Protein 1KVD (pdb70)

Radius of gyration: 17.82 Å; Cα contacts (8 Å, |Δi|>4): 754; chains: 4; bounding box: 44×47×39 Å

Foldseek 3Di:
DDDDDDDPDDDPDPPADADPCQDPPPVRHGDPVSVVVVFVVVVVVVCVVCVVPNDDDDDGDHD/DLFDDKDKAKDWDDDDPDDDDVVVVVVVVCCCVCVPCVPHFDWDWEFDADVPRTTMIIIIGTDSDPDDPDDHTHYDD/DDDDDDDPDDDPDPPADADPQQDPPPPDDHDPNSVVVVFVVVVVVVCPVCVVPNDDDDDGDHD/DQFDDKDKAKDWDDDDPDDDDPVVVVVVVCCCVCVPCVPHFDWDWAFDDDVPRGTMIIIIGTDRDND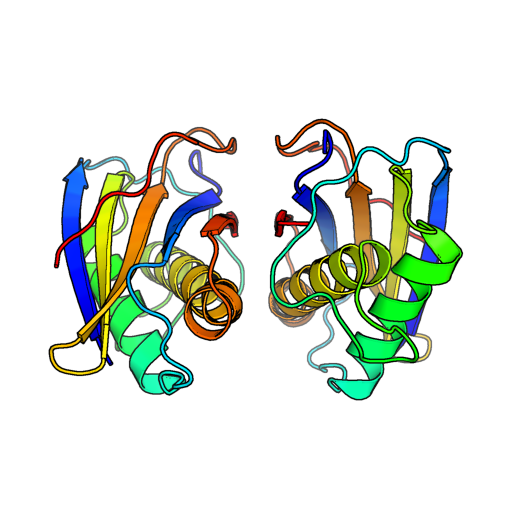DPDDHGHYDD

Sequence (280 aa):
WSLRWRMQKSTTIAAIAGCSGAATFGGLAGGIVGCIAAGILAILQGFEVNWHNGGGGDRSNPVGEATTIWGVGADEAIDKGTPSKNDLQNMSADLAKNGFKGHQGVACSTVKDGNKDVYMIKFSLAGGSNDPGGSPCSDDWSLRWRMQKSTTIAAIAGCSGAATFGGLAGGIVGCIAAGILAILQGFEVNWHNGGGGDRSNPVGEATTIWGVGADEAIDKGTPSKNDLQNMSADLAKNGFKGHQGVACSTVKDGNKDVYMIKFSLAGGSNDPGGSPCSDD

InterPro domains:
  IPR011327 Killer toxin, SMK, beta subunit [PF21414] (131-220)
  IPR011327 Killer toxin, SMK, beta subunit [cd12839] (149-222)
  IPR011328 Salt-mediated killer toxin, alpha subunit [G3DSA:4.10.420.10] (19-81)
  IPR011329 Killer toxin Kp4/SMK [SSF55221] (19-85)
  IPR011329 Killer toxin Kp4/SMK [SSF55221] (142-222)
  IPR038431 Killer toxin SMK, beta subunit superfamily [G3DSA:3.30.44.10] (146-222)
  IPR048754 SMK1 alpha subunit [PF21415] (20-81)
  IPR048754 SMK1 alpha subunit [cd12838] (20-81)

CATH classification: 4.10.420.10

Solvent-accessible surface area: 10917 Å² total; per-residue (Å²): 67,52,15,130,57,108,46,103,77,86,35,126,86,67,42,11,21,53,52,35,37,27,6,100,38,46,80,15,99,16,51,59,41,0,4,0,0,26,0,0,28,40,3,0,83,22,0,31,42,7,0,39,76,12,41,43,25,38,24,13,19,28,3,75,101,0,54,12,0,5,0,4,4,32,40,59,34,90,10,150,30,74,6,64,133,115,50,4,39,102,6,0,3,46,0,0,83,73,5,5,128,11,50,9,0,17,0,0,0,0,0,31,40,53,150,104,44,0,0,50,0,29,0,10,0,34,27,42,46,77,35,60,24,66,80,39,22,32,21,88,69,55,18,123,58,105,49,115,98,80,32,126,87,51,42,11,17,66,52,31,38,28,7,100,39,46,78,16,101,16,52,60,41,0,6,0,0,26,0,0,30,38,2,0,87,25,0,32,43,7,0,37,86,13,41,41,26,36,23,13,17,29,4,76,99,0,54,14,0,7,0,5,6,32,39,61,27,83,12,147,30,71,6,61,124,84,44,5,34,83,11,0,6,56,0,0,122,73,3,4,127,7,44,10,0,25,0,1,0,0,0,32,45,59,147,97,45,0,0,42,0,33,0,9,0,39,24,49,41,67,39,62,19,70,79,35,30,26,22,81

Secondary structure (DSSP, 8-state):
-EEEEEEEEE-----B---SS----TT--SHHHHHHHHHHHHHHHHHHHHHHH---EEEEEE-/--B-EEEEEEEESS-------HHHHHHHHHHIIIIIITTS-EEEEEEEEETTEEEEEEEEEE-S--S---S------/-EEEEEEEEE-----B---SS----TT--SHHHHHHHHHHHHHHHHTHHHHHH---EEEEEE-/--B-EEEEEEEESS-------HHHHHHHHHHIIIIIITTS-EEEEEEEEETTEEEEEEEEEE-S--S---S------

Organism: Millerozyma farinosa (NCBI:txid4920)

B-factor: mean 19.12, std 10.57, range [5.0, 57.51]

Structure (mmCIF, N/CA/C/O backbone):
data_1KVD
#
_entry.id   1KVD
#
_cell.length_a   81.100
_cell.length_b   81.100
_cell.length_c   118.460
_cell.angle_alpha   90.00
_cell.angle_beta   90.00
_cell.angle_gamma   90.00
#
_symmetry.space_group_name_H-M   'P 43 21 2'
#
loop_
_entity.id
_entity.type
_entity.pdbx_description
1 polymer 'SMK TOXIN'
2 polymer 'SMK TOXIN'
3 non-polymer 'SULFATE ION'
4 water water
#
loop_
_atom_site.group_PDB
_atom_site.id
_atom_site.type_symbol
_atom_site.label_atom_id
_atom_site.label_alt_id
_atom_site.label_comp_id
_atom_site.label_asym_id
_atom_site.label_entity_id
_atom_site.label_seq_id
_atom_site.pdbx_PDB_ins_code
_atom_site.Cartn_x
_atom_site.Cartn_y
_atom_site.Cartn_z
_atom_site.occupancy
_atom_site.B_iso_or_equiv
_atom_site.auth_seq_id
_atom_site.auth_comp_id
_atom_site.auth_asym_id
_atom_site.auth_atom_id
_atom_site.pdbx_PDB_model_num
ATOM 1 N N . TRP A 1 1 ? 60.599 69.657 10.353 1.00 9.20 19 TRP A N 1
ATOM 2 C CA . TRP A 1 1 ? 59.237 70.045 9.893 1.00 9.76 19 TRP A CA 1
ATOM 3 C C . TRP A 1 1 ? 58.735 71.209 10.685 1.00 11.28 19 TRP A C 1
ATOM 4 O O . TRP A 1 1 ? 58.930 71.250 11.910 1.00 11.37 19 TRP A O 1
ATOM 15 N N . SER A 1 2 ? 58.084 72.170 10.069 1.00 9.62 20 SER A N 1
ATOM 16 C CA . SER A 1 2 ? 57.550 73.350 10.772 1.00 11.97 20 SER A CA 1
ATOM 17 C C . SER A 1 2 ? 56.288 73.793 10.029 1.00 11.48 20 SER A C 1
ATOM 18 O O . SER A 1 2 ? 55.981 73.303 8.905 1.00 9.84 20 SER A O 1
ATOM 21 N N . LEU A 1 3 ? 55.562 74.683 10.656 1.00 12.53 21 LEU A N 1
ATOM 22 C CA . LEU A 1 3 ? 54.338 75.271 10.138 1.00 11.36 21 LEU A CA 1
ATOM 23 C C . LEU A 1 3 ? 54.563 76.775 10.260 1.00 12.85 21 LEU A C 1
ATOM 24 O O . LEU A 1 3 ? 54.687 77.260 11.390 1.00 13.71 21 LEU A O 1
ATOM 29 N N . ARG A 1 4 ? 54.647 77.401 9.098 1.00 10.35 22 ARG A N 1
ATOM 30 C CA . ARG A 1 4 ? 54.870 78.873 9.094 1.00 12.63 22 ARG A CA 1
ATOM 31 C C . ARG A 1 4 ? 53.469 79.404 8.930 1.00 10.97 22 ARG A C 1
ATOM 32 O O . ARG A 1 4 ? 52.757 78.877 8.016 1.00 10.46 22 ARG A O 1
ATOM 40 N N . TRP A 1 5 ? 53.046 80.341 9.792 1.00 11.77 23 TRP A N 1
ATOM 41 C CA . TRP A 1 5 ? 51.656 80.801 9.668 1.00 11.76 23 TRP A CA 1
ATOM 42 C C . TRP A 1 5 ? 51.552 82.278 9.977 1.00 11.63 23 TRP A C 1
ATOM 43 O O . TRP A 1 5 ? 52.474 82.808 10.613 1.00 14.43 23 TRP A O 1
ATOM 54 N N . ARG A 1 6 ? 50.446 82.846 9.582 1.00 12.60 24 ARG A N 1
ATOM 55 C CA . ARG A 1 6 ? 50.131 84.252 9.862 1.00 14.81 24 ARG A CA 1
ATOM 56 C C . ARG A 1 6 ? 48.607 84.339 9.980 1.00 15.99 24 ARG A C 1
ATOM 57 O O . ARG A 1 6 ? 47.930 83.548 9.321 1.00 15.99 24 ARG A O 1
ATOM 65 N N . MET A 1 7 ? 48.100 85.221 10.834 1.00 15.74 25 MET A N 1
ATOM 66 C CA . MET A 1 7 ? 46.633 85.337 10.968 1.00 18.00 25 MET A CA 1
ATOM 67 C C . MET A 1 7 ? 46.179 86.312 9.861 1.00 18.85 25 MET A C 1
ATOM 68 O O . MET A 1 7 ? 46.718 87.430 9.796 1.00 20.20 25 MET A O 1
ATOM 73 N N . GLN A 1 8 ? 45.223 85.866 9.091 1.00 18.08 26 GLN A N 1
ATOM 74 C CA . GLN A 1 8 ? 44.679 86.662 7.993 1.00 21.01 26 GLN A CA 1
ATOM 75 C C . GLN A 1 8 ? 43.560 87.550 8.561 1.00 20.89 26 GLN A C 1
ATOM 76 O O . GLN A 1 8 ? 43.399 88.691 8.136 1.00 21.03 26 GLN A O 1
ATOM 82 N N . LYS A 1 9 ? 42.864 86.967 9.508 1.00 22.17 27 LYS A N 1
ATOM 83 C CA . LYS A 1 9 ? 41.730 87.566 10.231 1.00 22.69 27 LYS A CA 1
ATOM 84 C C . LYS A 1 9 ? 41.830 87.114 11.700 1.00 23.30 27 LYS A C 1
ATOM 85 O O . LYS A 1 9 ? 41.745 85.926 11.981 1.00 21.88 27 LYS A O 1
ATOM 91 N N . SER A 1 10 ? 42.006 88.069 12.580 1.00 25.17 28 SER A N 1
ATOM 92 C CA . SER A 1 10 ? 42.074 87.860 14.022 1.00 25.92 28 SER A CA 1
ATOM 93 C C . SER A 1 10 ? 40.789 88.492 14.610 1.00 26.77 28 SER A C 1
ATOM 94 O O . SER A 1 10 ? 40.442 89.595 14.154 1.00 27.67 28 SER A O 1
ATOM 97 N N . THR A 1 11 ? 40.205 87.794 15.545 1.00 26.36 29 THR A N 1
ATOM 98 C CA . THR A 1 11 ? 39.002 88.286 16.227 1.00 24.92 29 THR A CA 1
ATOM 99 C C . THR A 1 11 ? 39.151 88.072 17.738 1.00 26.65 29 THR A C 1
ATOM 100 O O . THR A 1 11 ? 40.094 87.456 18.238 1.00 27.42 29 THR A O 1
ATOM 104 N N . THR A 1 12 ? 38.166 88.620 18.426 1.00 28.52 30 THR A N 1
ATOM 105 C CA . THR A 1 12 ? 38.084 88.499 19.885 1.00 29.69 30 THR A CA 1
ATOM 106 C C . THR A 1 12 ? 36.804 87.725 20.208 1.00 29.40 30 THR A C 1
ATOM 107 O O . THR A 1 12 ? 36.343 87.767 21.368 1.00 31.06 30 THR A O 1
ATOM 111 N N . ILE A 1 13 ? 36.281 87.056 19.194 1.00 28.76 31 ILE A N 1
ATOM 112 C CA . ILE A 1 13 ? 35.081 86.223 19.376 1.00 27.55 31 ILE A CA 1
ATOM 113 C C . ILE A 1 13 ? 35.562 84.913 20.024 1.00 27.06 31 ILE A C 1
ATOM 114 O O . ILE A 1 13 ? 36.368 84.177 19.433 1.00 26.54 31 ILE A O 1
ATOM 119 N N . ALA A 1 14 ? 35.070 84.675 21.231 1.00 25.72 32 ALA A N 1
ATOM 120 C CA . ALA A 1 14 ? 35.421 83.493 22.004 1.00 24.13 32 ALA A CA 1
ATOM 121 C C . ALA A 1 14 ? 34.317 82.456 21.994 1.00 23.02 32 ALA A C 1
ATOM 122 O O . ALA A 1 14 ? 34.424 81.432 22.688 1.00 24.17 32 ALA A O 1
ATOM 124 N N . ALA A 1 15 ? 33.263 82.675 21.232 1.00 22.52 33 ALA A N 1
ATOM 125 C CA . ALA A 1 15 ? 32.161 81.695 21.152 1.00 21.40 33 ALA A CA 1
ATOM 126 C C . ALA A 1 15 ? 32.630 80.445 20.407 1.00 21.31 33 ALA A C 1
ATOM 127 O O . ALA A 1 15 ? 32.474 80.359 19.176 1.00 22.40 33 ALA A O 1
ATOM 129 N N . ILE A 1 16 ? 33.188 79.514 21.150 1.00 19.29 34 ILE A N 1
ATOM 130 C CA . ILE A 1 16 ? 33.680 78.241 20.575 1.00 17.09 34 ILE A CA 1
ATOM 131 C C . ILE A 1 16 ? 33.205 77.060 21.404 1.00 16.52 34 ILE A C 1
ATOM 132 O O . ILE A 1 16 ? 33.500 77.092 22.604 1.00 17.72 34 ILE A O 1
ATOM 137 N N . ALA A 1 17 ? 32.528 76.083 20.818 1.00 14.69 35 ALA A N 1
ATOM 138 C CA . ALA A 1 17 ? 32.101 74.913 21.589 1.00 13.07 35 ALA A CA 1
ATOM 139 C C . ALA A 1 17 ? 33.315 74.214 22.200 1.00 11.81 35 ALA A C 1
ATOM 140 O O . ALA A 1 17 ? 34.477 74.320 21.770 1.00 10.31 35 ALA A O 1
ATOM 142 N N . GLY A 1 18 ? 33.005 73.446 23.258 1.00 11.71 36 GLY A N 1
ATOM 143 C CA . GLY A 1 18 ? 33.962 72.595 23.977 1.00 10.85 36 GLY A CA 1
ATOM 144 C C . GLY A 1 18 ? 34.064 71.303 23.149 1.00 10.06 36 GLY A C 1
ATOM 145 O O . GLY A 1 18 ? 33.365 71.133 22.161 1.00 11.52 36 GLY A O 1
ATOM 146 N N . CYS A 1 19 ? 34.908 70.397 23.587 1.00 10.89 37 CYS A N 1
ATOM 147 C CA . CYS A 1 19 ? 35.139 69.133 22.872 1.00 11.89 37 CYS A CA 1
ATOM 148 C C . CYS A 1 19 ? 35.624 68.090 23.870 1.00 13.07 37 CYS A C 1
ATOM 149 O O . CYS A 1 19 ? 35.931 68.418 25.028 1.00 13.71 37 CYS A O 1
ATOM 152 N N . SER A 1 20 ? 35.758 66.892 23.346 1.00 14.27 38 SER A N 1
ATOM 153 C CA . SER A 1 20 ? 36.292 65.717 24.013 1.00 14.13 38 SER A CA 1
ATOM 154 C C . SER A 1 20 ? 37.774 65.591 23.563 1.00 13.39 38 SER A C 1
ATOM 155 O O . SER A 1 20 ? 38.026 65.795 22.364 1.00 14.80 38 SER A O 1
ATOM 158 N N . GLY A 1 21 ? 38.610 65.286 24.492 1.00 11.44 39 GLY A N 1
ATOM 159 C CA . GLY A 1 21 ? 40.037 65.067 24.253 1.00 12.25 39 GLY A CA 1
ATOM 160 C C . GLY A 1 21 ? 40.783 66.340 23.907 1.00 14.06 39 GLY A C 1
ATOM 161 O O . GLY A 1 21 ? 41.663 66.282 23.025 1.00 15.07 39 GLY A O 1
ATOM 162 N N . ALA A 1 22 ? 40.475 67.425 24.577 1.00 10.71 40 ALA A N 1
ATOM 163 C CA . ALA A 1 22 ? 41.231 68.697 24.364 1.00 11.81 40 ALA A CA 1
ATOM 164 C C . ALA A 1 22 ? 42.694 68.359 24.577 1.00 11.72 40 ALA A C 1
ATOM 165 O O . ALA A 1 22 ? 43.086 67.599 25.491 1.00 12.68 40 ALA A O 1
ATOM 167 N N . ALA A 1 23 ? 43.578 68.867 23.705 1.00 12.35 41 ALA A N 1
ATOM 168 C CA . ALA A 1 23 ? 45.001 68.543 23.775 1.00 12.26 41 ALA A CA 1
ATOM 169 C C . ALA A 1 23 ? 45.695 69.057 25.035 1.00 13.95 41 ALA A C 1
ATOM 170 O O . ALA A 1 23 ? 45.492 70.210 25.485 1.00 11.99 41 ALA A O 1
ATOM 172 N N . THR A 1 24 ? 46.601 68.229 25.510 1.00 14.50 42 THR A N 1
ATOM 173 C CA . THR A 1 24 ? 47.427 68.562 26.673 1.00 18.30 42 THR A CA 1
ATOM 174 C C . THR A 1 24 ? 48.905 68.427 26.302 1.00 20.70 42 THR A C 1
ATOM 175 O O . THR A 1 24 ? 49.771 68.460 27.208 1.00 24.60 42 THR A O 1
ATOM 179 N N . PHE A 1 25 ? 49.172 68.271 25.038 1.00 19.09 43 PHE A N 1
ATOM 180 C CA . PHE A 1 25 ? 50.569 68.186 24.546 1.00 20.77 43 PHE A CA 1
ATOM 181 C C . PHE A 1 25 ? 51.056 69.634 24.397 1.00 22.88 43 PHE A C 1
ATOM 182 O O . PHE A 1 25 ? 50.301 70.608 24.500 1.00 23.12 43 PHE A O 1
ATOM 190 N N . GLY A 1 26 ? 52.348 69.738 24.115 1.00 26.26 44 GLY A N 1
ATOM 191 C CA . GLY A 1 26 ? 53.009 71.005 23.876 1.00 28.63 44 GLY A CA 1
ATOM 192 C C . GLY A 1 26 ? 52.755 72.113 24.865 1.00 30.27 44 GLY A C 1
ATOM 193 O O . GLY A 1 26 ? 52.656 73.296 24.464 1.00 32.22 44 GLY A O 1
ATOM 194 N N . GLY A 1 27 ? 52.671 71.806 26.148 1.00 31.02 45 GLY A N 1
ATOM 195 C CA . GLY A 1 27 ? 52.468 72.823 27.171 1.00 30.60 45 GLY A CA 1
ATOM 196 C C . GLY A 1 27 ? 51.026 73.207 27.352 1.00 30.83 45 GLY A C 1
ATOM 197 O O . GLY A 1 27 ? 50.688 73.959 28.286 1.00 32.26 45 GLY A O 1
ATOM 198 N N . LEU A 1 28 ? 50.158 72.690 26.493 1.00 30.19 46 LEU A N 1
ATOM 199 C CA . LEU A 1 28 ? 48.721 72.990 26.607 1.00 28.95 46 LEU A CA 1
ATOM 200 C C . LEU A 1 28 ? 48.200 72.114 27.765 1.00 28.96 46 LEU A C 1
ATOM 201 O O . LEU A 1 28 ? 48.774 71.025 27.983 1.00 30.06 46 LEU A O 1
ATOM 206 N N . ALA A 1 29 ? 47.179 72.596 28.414 1.00 27.67 47 ALA A N 1
ATOM 207 C CA . ALA A 1 29 ? 46.551 71.888 29.523 1.00 27.17 47 ALA A CA 1
ATOM 208 C C . ALA A 1 29 ? 45.065 71.613 29.284 1.00 26.49 47 ALA A C 1
ATOM 209 O O . ALA A 1 29 ? 44.332 71.466 30.290 1.00 28.11 47 ALA A O 1
ATOM 211 N N . GLY A 1 30 ? 44.651 71.497 28.043 1.00 23.04 48 GLY A N 1
ATOM 212 C CA . GLY A 1 30 ? 43.263 71.189 27.673 1.00 18.07 48 GLY A CA 1
ATOM 213 C C . GLY A 1 30 ? 42.573 72.512 27.358 1.00 14.83 48 GLY A C 1
ATOM 214 O O . GLY A 1 30 ? 43.191 73.428 26.797 1.00 16.61 48 GLY A O 1
ATOM 215 N N . GLY A 1 31 ? 41.301 72.564 27.651 1.00 13.19 49 GLY A N 1
ATOM 216 C CA . GLY A 1 31 ? 40.549 73.806 27.446 1.00 12.42 49 GLY A CA 1
ATOM 217 C C . GLY A 1 31 ? 40.270 73.990 25.958 1.00 12.42 49 GLY A C 1
ATOM 218 O O . GLY A 1 31 ? 40.493 73.127 25.146 1.00 11.23 49 GLY A O 1
ATOM 219 N N . ILE A 1 32 ? 39.668 75.153 25.703 1.00 13.75 50 ILE A N 1
ATOM 220 C CA . ILE A 1 32 ? 39.301 75.501 24.316 1.00 14.37 50 ILE A CA 1
ATOM 221 C C . ILE A 1 32 ? 40.597 75.546 23.491 1.00 14.59 50 ILE A C 1
ATOM 222 O O . ILE A 1 32 ? 40.530 75.090 22.353 1.00 14.29 50 ILE A O 1
ATOM 227 N N . VAL A 1 33 ? 41.677 76.096 24.044 1.00 14.75 51 VAL A N 1
ATOM 228 C CA . VAL A 1 33 ? 42.891 76.169 23.185 1.00 14.20 51 VAL A CA 1
ATOM 229 C C . VAL A 1 33 ? 43.250 74.733 22.786 1.00 13.37 51 VAL A C 1
ATOM 230 O O . VAL A 1 33 ? 43.715 74.462 21.670 1.00 14.76 51 VAL A O 1
ATOM 234 N N . GLY A 1 34 ? 43.162 73.877 23.772 1.00 11.97 52 GLY A N 1
ATOM 235 C CA . GLY A 1 34 ? 43.486 72.436 23.510 1.00 9.94 52 GLY A CA 1
ATOM 236 C C . GLY A 1 34 ? 42.516 71.877 22.479 1.00 8.70 52 GLY A C 1
ATOM 237 O O . GLY A 1 34 ? 42.902 71.004 21.677 1.00 8.51 52 GLY A O 1
ATOM 238 N N . CYS A 1 35 ? 41.254 72.288 22.492 1.00 10.36 53 CYS A N 1
ATOM 239 C CA . CYS A 1 35 ? 40.278 71.798 21.488 1.00 9.22 53 CYS A CA 1
ATOM 240 C C . CYS A 1 35 ? 40.767 72.238 20.090 1.00 9.04 53 CYS A C 1
ATOM 241 O O . CYS A 1 35 ? 40.644 71.461 19.118 1.00 8.69 53 CYS A O 1
ATOM 244 N N . ILE A 1 36 ? 41.179 73.494 19.995 1.00 10.64 54 ILE A N 1
ATOM 245 C CA . ILE A 1 36 ? 41.700 73.999 18.696 1.00 9.81 54 ILE A CA 1
ATOM 246 C C . ILE A 1 36 ? 42.951 73.252 18.253 1.00 10.54 54 ILE A C 1
ATOM 247 O O . ILE A 1 36 ? 42.978 72.763 17.078 1.00 8.48 54 ILE A O 1
ATOM 252 N N . ALA A 1 37 ? 43.947 73.054 19.137 1.00 8.92 55 ALA A N 1
ATOM 253 C CA . ALA A 1 37 ? 45.166 72.338 18.784 1.00 8.68 55 ALA A CA 1
ATOM 254 C C . ALA A 1 37 ? 44.884 70.915 18.341 1.00 7.41 55 ALA A C 1
ATOM 255 O O . ALA A 1 37 ? 45.522 70.352 17.443 1.00 8.21 55 ALA A O 1
ATOM 257 N N . ALA A 1 38 ? 43.957 70.246 19.023 1.00 8.35 56 ALA A N 1
ATOM 258 C CA . ALA A 1 38 ? 43.643 68.847 18.651 1.00 6.85 56 ALA A CA 1
ATOM 259 C C . ALA A 1 38 ? 42.984 68.891 17.247 1.00 6.76 56 ALA A C 1
ATOM 260 O O . ALA A 1 38 ? 43.087 67.913 16.512 1.00 6.85 56 ALA A O 1
ATOM 262 N N . GLY A 1 39 ? 42.268 69.963 16.936 1.00 5.03 57 GLY A N 1
ATOM 263 C CA . GLY A 1 39 ? 41.591 70.117 15.650 1.00 7.54 57 GLY A CA 1
ATOM 264 C C . GLY A 1 39 ? 42.597 70.290 14.506 1.00 5.41 57 GLY A C 1
ATOM 265 O O . GLY A 1 39 ? 42.469 69.731 13.423 1.00 7.52 57 GLY A O 1
ATOM 266 N N . ILE A 1 40 ? 43.578 71.130 14.754 1.00 9.06 58 ILE A N 1
ATOM 267 C CA . ILE A 1 40 ? 44.632 71.412 13.797 1.00 8.10 58 ILE A CA 1
ATOM 268 C C . ILE A 1 40 ? 45.458 70.162 13.565 1.00 9.61 58 ILE A C 1
ATOM 269 O O . ILE A 1 40 ? 45.811 69.818 12.420 1.00 10.29 58 ILE A O 1
ATOM 274 N N . LEU A 1 41 ? 45.784 69.447 14.642 1.00 9.48 59 LEU A N 1
ATOM 275 C CA . LEU A 1 41 ? 46.555 68.236 14.531 1.00 7.01 59 LEU A CA 1
ATOM 276 C C . LEU A 1 41 ? 45.892 67.224 13.609 1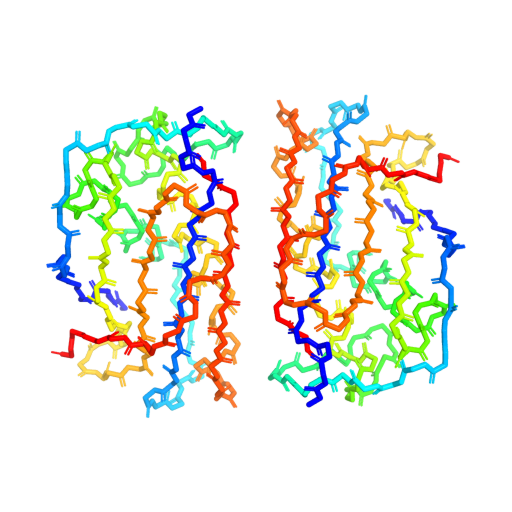.00 7.96 59 LEU A C 1
ATOM 277 O O . LEU A 1 41 ? 46.585 66.577 12.792 1.00 8.63 59 LEU A O 1
ATOM 282 N N . ALA A 1 42 ? 44.593 67.048 13.783 1.00 6.34 60 ALA A N 1
ATOM 283 C CA . ALA A 1 42 ? 43.873 66.061 12.969 1.00 8.49 60 ALA A CA 1
ATOM 284 C C . ALA A 1 42 ? 43.919 66.475 11.494 1.00 6.77 60 ALA A C 1
ATOM 285 O O . ALA A 1 42 ? 44.046 65.584 10.643 1.00 6.47 60 ALA A O 1
ATOM 287 N N . ILE A 1 43 ? 43.758 67.732 11.246 1.00 6.35 61 ILE A N 1
ATOM 288 C CA . ILE A 1 43 ? 43.740 68.283 9.865 1.00 6.06 61 ILE A CA 1
ATOM 289 C C . ILE A 1 43 ? 45.123 68.106 9.225 1.00 7.95 61 ILE A C 1
ATOM 290 O O . ILE A 1 43 ? 45.234 67.632 8.063 1.00 9.07 61 ILE A O 1
ATOM 295 N N . LEU A 1 44 ? 46.177 68.412 9.954 1.00 6.31 62 LEU A N 1
ATOM 296 C CA . LEU A 1 44 ? 47.539 68.238 9.415 1.00 7.17 62 LEU A CA 1
ATOM 297 C C . LEU A 1 44 ? 47.797 66.768 9.108 1.00 7.42 62 LEU A C 1
ATOM 298 O O . LEU A 1 44 ? 48.445 66.444 8.077 1.00 5.98 62 LEU A O 1
ATOM 303 N N . GLN A 1 45 ? 47.412 65.844 10.005 1.00 8.37 63 GLN A N 1
ATOM 304 C CA . GLN A 1 45 ? 47.602 64.426 9.759 1.00 11.79 63 GLN A CA 1
ATOM 305 C C . GLN A 1 45 ? 46.825 63.957 8.517 1.00 11.95 63 GLN A C 1
ATOM 306 O O . GLN A 1 45 ? 47.328 63.094 7.782 1.00 13.56 63 GLN A O 1
ATOM 312 N N . GLY A 1 46 ? 45.641 64.457 8.360 1.00 11.65 64 GLY A N 1
ATOM 313 C CA . GLY A 1 46 ? 44.756 64.133 7.224 1.00 11.25 64 GLY A CA 1
ATOM 314 C C . GLY A 1 46 ? 45.474 64.524 5.904 1.00 12.36 64 GLY A C 1
ATOM 315 O O . GLY A 1 46 ? 45.442 63.726 4.946 1.00 12.69 64 GLY A O 1
ATOM 316 N N . PHE A 1 47 ? 46.049 65.688 5.856 1.00 9.21 65 PHE A N 1
ATOM 317 C CA . PHE A 1 47 ? 46.776 66.263 4.727 1.00 9.04 65 PHE A CA 1
ATOM 318 C C . PHE A 1 47 ? 48.050 65.565 4.378 1.00 9.68 65 PHE A C 1
ATOM 319 O O . PHE A 1 47 ? 48.540 65.788 3.218 1.00 10.33 65 PHE A O 1
ATOM 327 N N . GLU A 1 48 ? 48.641 64.727 5.202 1.00 8.35 66 GLU A N 1
ATOM 328 C CA . GLU A 1 48 ? 49.871 63.988 4.837 1.00 9.04 66 GLU A CA 1
ATOM 329 C C . GLU A 1 48 ? 49.674 63.227 3.544 1.00 10.84 66 GLU A C 1
ATOM 330 O O . GLU A 1 48 ? 50.562 63.242 2.707 1.00 11.68 66 GLU A O 1
ATOM 336 N N . VAL A 1 49 ? 48.517 62.624 3.310 1.00 10.41 67 VAL A N 1
ATOM 337 C CA . VAL A 1 49 ? 48.237 61.899 2.062 1.00 10.80 67 VAL A CA 1
ATOM 338 C C . VAL A 1 49 ? 48.362 62.846 0.857 1.00 10.35 67 VAL A C 1
ATOM 339 O O . VAL A 1 49 ? 48.770 62.410 -0.230 1.00 10.85 67 VAL A O 1
ATOM 343 N N . ASN A 1 50 ? 47.995 64.092 1.039 1.00 10.10 68 ASN A N 1
ATOM 344 C CA . ASN A 1 50 ? 47.999 65.077 -0.061 1.00 10.45 68 ASN A CA 1
ATOM 345 C C . ASN A 1 50 ? 49.398 65.589 -0.364 1.00 11.51 68 ASN A C 1
ATOM 346 O O . ASN A 1 50 ? 49.620 65.970 -1.533 1.00 12.01 68 ASN A O 1
ATOM 351 N N . TRP A 1 51 ? 50.306 65.645 0.624 1.00 11.88 69 TRP A N 1
ATOM 352 C CA . TRP A 1 51 ? 51.670 66.087 0.249 1.00 10.63 69 TRP A CA 1
ATOM 353 C C . TRP A 1 51 ? 52.428 64.837 -0.250 1.00 11.30 69 TRP A C 1
ATOM 354 O O . TRP A 1 51 ? 53.391 64.947 -1.044 1.00 11.59 69 TRP A O 1
ATOM 365 N N . HIS A 1 52 ? 52.028 63.658 0.176 1.00 11.37 70 HIS A N 1
ATOM 366 C CA . HIS A 1 52 ? 52.639 62.426 -0.282 1.00 12.77 70 HIS A CA 1
ATOM 367 C C . HIS A 1 52 ? 52.274 62.099 -1.739 1.00 13.12 70 HIS A C 1
ATOM 368 O O . HIS A 1 52 ? 53.142 61.574 -2.469 1.00 14.32 70 HIS A O 1
ATOM 375 N N . ASN A 1 53 ? 51.045 62.309 -2.106 1.00 11.42 71 ASN A N 1
ATOM 376 C CA . ASN A 1 53 ? 50.484 61.952 -3.398 1.00 13.00 71 ASN A CA 1
ATOM 377 C C . ASN A 1 53 ? 49.938 63.106 -4.214 1.00 12.64 71 ASN A C 1
ATOM 378 O O . ASN A 1 53 ? 49.525 62.824 -5.370 1.00 15.09 71 ASN A O 1
ATOM 383 N N . GLY A 1 54 ? 49.934 64.317 -3.714 1.00 13.24 72 GLY A N 1
ATOM 384 C CA . GLY A 1 54 ? 49.373 65.461 -4.450 1.00 12.32 72 GLY A CA 1
ATOM 385 C C . GLY A 1 54 ? 47.899 65.636 -4.107 1.00 12.64 72 GLY A C 1
ATOM 386 O O . GLY A 1 54 ? 47.233 64.754 -3.478 1.00 13.75 72 GLY A O 1
ATOM 387 N N . GLY A 1 55 ? 47.338 66.735 -4.565 1.00 11.10 73 GLY A N 1
ATOM 388 C CA . GLY A 1 55 ? 45.893 67.010 -4.387 1.00 10.90 73 GLY A CA 1
ATOM 389 C C . GLY A 1 55 ? 45.654 67.979 -3.222 1.00 10.24 73 GLY A C 1
ATOM 390 O O . GLY A 1 55 ? 46.490 68.297 -2.394 1.00 10.13 73 GLY A O 1
ATOM 391 N N . GLY A 1 56 ? 44.428 68.462 -3.263 1.00 12.96 74 GLY A N 1
ATOM 392 C CA . GLY A 1 56 ? 43.987 69.433 -2.217 1.00 14.41 74 GLY A CA 1
ATOM 393 C C . GLY A 1 56 ? 42.614 68.955 -1.742 1.00 14.19 74 GLY A C 1
ATOM 394 O O . GLY A 1 56 ? 42.132 67.877 -2.121 1.00 15.84 74 GLY A O 1
ATOM 395 N N . GLY A 1 57 ? 42.003 69.830 -0.974 1.00 12.94 75 GLY A N 1
ATOM 396 C CA . GLY A 1 57 ? 40.648 69.448 -0.441 1.00 14.50 75 GLY A CA 1
ATOM 397 C C . GLY A 1 57 ? 40.430 70.263 0.845 1.00 13.82 75 GLY A C 1
ATOM 398 O O . GLY A 1 57 ? 41.309 70.956 1.272 1.00 13.33 75 GLY A O 1
ATOM 399 N N . ASP A 1 58 ? 39.224 70.083 1.364 1.00 12.67 76 ASP A N 1
ATOM 400 C CA . ASP A 1 58 ? 38.774 70.750 2.591 1.00 13.39 76 ASP A CA 1
ATOM 401 C C . ASP A 1 58 ? 38.621 69.652 3.645 1.00 11.44 76 ASP A C 1
ATOM 402 O O . ASP A 1 58 ? 37.935 68.650 3.347 1.00 10.48 76 ASP A O 1
ATOM 407 N N . ARG A 1 59 ? 39.309 69.839 4.738 1.00 10.24 77 ARG A N 1
ATOM 408 C CA . ARG A 1 59 ? 39.236 68.855 5.855 1.00 9.22 77 ARG A CA 1
ATOM 409 C C . ARG A 1 59 ? 38.644 69.611 7.054 1.00 8.49 77 ARG A C 1
ATOM 410 O O . ARG A 1 59 ? 38.872 70.834 7.162 1.00 7.87 77 ARG A O 1
ATOM 418 N N . SER A 1 60 ? 37.906 68.905 7.886 1.00 8.70 78 SER A N 1
ATOM 419 C CA . SER A 1 60 ? 37.300 69.523 9.073 1.00 7.91 78 SER A CA 1
ATOM 420 C C . SER A 1 60 ? 37.534 68.682 10.312 1.00 9.29 78 SER A C 1
ATOM 421 O O . SER A 1 60 ? 37.890 67.505 10.191 1.00 11.98 78 SER A O 1
ATOM 424 N N . ASN A 1 61 ? 37.363 69.299 11.476 1.00 10.25 79 ASN A N 1
ATOM 425 C CA . ASN A 1 61 ? 37.431 68.542 12.743 1.00 9.78 79 ASN A CA 1
ATOM 426 C C . ASN A 1 61 ? 36.548 69.250 13.761 1.00 10.33 79 ASN A C 1
ATOM 427 O O . ASN A 1 61 ? 36.553 70.508 13.759 1.00 7.88 79 ASN A O 1
ATOM 432 N N . PRO A 1 62 ? 35.776 68.519 14.538 1.00 9.57 80 PRO A N 1
ATOM 433 C CA . PRO A 1 62 ? 35.008 69.204 15.602 1.00 10.52 80 PRO A CA 1
ATOM 434 C C . PRO A 1 62 ? 35.950 69.979 16.513 1.00 10.30 80 PRO A C 1
ATOM 435 O O . PRO A 1 62 ? 37.090 69.552 16.841 1.00 8.32 80 PRO A O 1
ATOM 439 N N . VAL A 1 63 ? 35.508 71.124 17.018 1.00 10.95 81 VAL A N 1
ATOM 440 C CA . VAL A 1 63 ? 36.345 71.924 17.967 1.00 13.41 81 VAL A CA 1
ATOM 441 C C . VAL A 1 63 ? 35.436 72.440 19.101 1.00 14.33 81 VAL A C 1
ATOM 442 O O . VAL A 1 63 ? 35.934 72.757 20.205 1.00 11.98 81 VAL A O 1
ATOM 447 N N . GLY B 2 1 ? 28.881 76.620 22.182 1.00 37.02 146 GLY B N 1
ATOM 448 C CA . GLY B 2 1 ? 29.513 77.809 21.570 1.00 37.50 146 GLY B CA 1
ATOM 449 C C . GLY B 2 1 ? 28.974 77.897 20.141 1.00 37.45 146 GLY B C 1
ATOM 450 O O . GLY B 2 1 ? 28.244 76.988 19.714 1.00 38.29 146 GLY B O 1
ATOM 451 N N . GLU B 2 2 ? 29.336 78.981 19.477 1.00 37.15 147 GLU B N 1
ATOM 452 C CA . GLU B 2 2 ? 28.871 79.192 18.097 1.00 36.18 147 GLU B CA 1
ATOM 453 C C . GLU B 2 2 ? 29.729 78.377 17.136 1.00 33.26 147 GLU B C 1
ATOM 454 O O . GLU B 2 2 ? 29.160 77.532 16.412 1.00 33.82 147 GLU B O 1
ATOM 460 N N . ALA B 2 3 ? 31.027 78.611 17.157 1.00 29.42 148 ALA B N 1
ATOM 461 C CA . ALA B 2 3 ? 31.949 77.851 16.290 1.00 25.52 148 ALA B CA 1
ATOM 462 C C . ALA B 2 3 ? 32.021 76.419 16.822 1.00 23.99 148 ALA B C 1
ATOM 463 O O . ALA B 2 3 ? 32.262 76.226 18.034 1.00 23.63 148 ALA B O 1
ATOM 465 N N . THR B 2 4 ? 31.814 75.459 15.955 1.00 20.26 149 THR B N 1
ATOM 466 C CA . THR B 2 4 ? 31.860 74.057 16.365 1.00 17.52 149 THR B CA 1
ATOM 467 C C . THR B 2 4 ? 32.835 73.233 15.549 1.00 16.37 149 THR B C 1
ATOM 468 O O . THR B 2 4 ? 33.018 72.053 15.882 1.00 14.15 149 THR B O 1
ATOM 472 N N . THR B 2 5 ? 33.354 73.849 14.493 1.00 13.98 150 THR B N 1
ATOM 473 C CA . THR B 2 5 ? 34.252 73.052 13.593 1.00 13.70 150 THR B CA 1
ATOM 474 C C . THR B 2 5 ? 35.370 73.931 13.113 1.00 11.53 150 THR B C 1
ATOM 475 O O . THR B 2 5 ? 35.177 75.170 12.946 1.00 13.62 150 THR B O 1
ATOM 479 N N . ILE B 2 6 ? 36.504 73.352 12.841 1.00 10.07 151 ILE B N 1
ATOM 480 C CA . ILE B 2 6 ? 37.666 74.063 12.276 1.00 9.24 151 ILE B CA 1
ATOM 481 C C . ILE B 2 6 ? 37.833 73.359 10.899 1.00 9.33 151 ILE B C 1
ATOM 482 O O . ILE B 2 6 ? 37.604 72.138 10.780 1.00 8.11 151 ILE B O 1
ATOM 487 N N . TRP B 2 7 ? 38.130 74.160 9.913 1.00 11.04 152 TRP B N 1
ATOM 488 C CA . TRP B 2 7 ? 38.311 73.726 8.527 1.00 8.03 152 TRP B CA 1
ATOM 489 C C . TRP B 2 7 ? 39.712 74.110 8.066 1.00 9.69 152 TRP B C 1
ATOM 490 O O . TRP B 2 7 ? 40.277 75.136 8.456 1.00 7.79 152 TRP B O 1
ATOM 501 N N . GLY B 2 8 ? 40.186 73.247 7.219 1.00 10.00 153 GLY B N 1
ATOM 502 C CA . GLY B 2 8 ? 41.513 73.381 6.597 1.00 8.29 153 GLY B CA 1
ATOM 503 C C . GLY B 2 8 ? 41.243 73.196 5.079 1.00 7.71 153 GLY B C 1
ATOM 504 O O . GLY B 2 8 ? 40.878 72.050 4.743 1.00 10.42 153 GLY B O 1
ATOM 505 N N . VAL B 2 9 ? 41.509 74.204 4.332 1.00 7.73 154 VAL B N 1
ATOM 506 C CA . VAL B 2 9 ? 41.402 74.247 2.840 1.00 8.43 154 VAL B CA 1
ATOM 507 C C . VAL B 2 9 ? 42.854 74.276 2.338 1.00 6.75 154 VAL B C 1
ATOM 508 O O . VAL B 2 9 ? 43.579 75.284 2.505 1.00 6.53 154 VAL B O 1
ATOM 512 N N . GLY B 2 10 ? 43.251 73.207 1.723 1.00 6.69 155 GLY B N 1
ATOM 513 C CA . GLY B 2 10 ? 44.608 73.004 1.298 1.00 7.00 155 GLY B CA 1
ATOM 514 C C . GLY B 2 10 ? 44.864 72.636 -0.141 1.00 7.16 155 GLY B C 1
ATOM 515 O O . GLY B 2 10 ? 44.049 72.096 -0.841 1.00 10.66 155 GLY B O 1
ATOM 516 N N . ALA B 2 11 ? 46.186 72.821 -0.461 1.00 7.31 156 ALA B N 1
ATOM 517 C CA . ALA B 2 11 ? 46.621 72.424 -1.852 1.00 6.34 156 ALA B CA 1
ATOM 518 C C . ALA B 2 11 ? 48.109 72.114 -1.706 1.00 6.69 156 ALA B C 1
ATOM 519 O O . ALA B 2 11 ? 48.742 72.671 -0.832 1.00 8.29 156 ALA B O 1
ATOM 521 N N . ASP B 2 12 ? 48.611 71.226 -2.563 1.00 6.98 157 ASP B N 1
ATOM 522 C CA . ASP B 2 12 ? 50.007 70.819 -2.513 1.00 9.48 157 ASP B CA 1
ATOM 523 C C . ASP B 2 12 ? 50.954 71.743 -3.257 1.00 9.90 157 ASP B C 1
ATOM 524 O O . ASP B 2 12 ? 50.616 72.111 -4.407 1.00 11.94 157 ASP B O 1
ATOM 529 N N . GLU B 2 13 ? 52.090 72.069 -2.687 1.00 9.37 158 GLU B N 1
ATOM 530 C CA . GLU B 2 13 ? 53.080 72.902 -3.365 1.00 10.17 158 GLU B CA 1
ATOM 531 C C . GLU B 2 13 ? 54.073 71.969 -4.063 1.00 11.97 158 GLU B C 1
ATOM 532 O O . GLU B 2 13 ? 54.344 72.089 -5.280 1.00 12.18 158 GLU B O 1
ATOM 538 N N . ALA B 2 14 ? 54.569 71.017 -3.306 1.00 9.57 159 ALA B N 1
ATOM 539 C CA . ALA B 2 14 ? 55.535 70.034 -3.760 1.00 10.05 159 ALA B CA 1
ATOM 540 C C . ALA B 2 14 ? 55.220 68.681 -3.162 1.00 10.35 159 ALA B C 1
ATOM 541 O O . ALA B 2 14 ? 54.591 68.591 -2.067 1.00 11.07 159 ALA B O 1
ATOM 543 N N . ILE B 2 15 ? 55.609 67.643 -3.864 1.00 8.87 160 ILE B N 1
ATOM 544 C CA . ILE B 2 15 ? 55.409 66.279 -3.395 1.00 11.70 160 ILE B CA 1
ATOM 545 C C . ILE B 2 15 ? 56.511 66.053 -2.363 1.00 9.77 160 ILE B C 1
ATOM 546 O O . ILE B 2 15 ? 57.650 66.461 -2.626 1.00 10.54 160 ILE B O 1
ATOM 551 N N . ASP B 2 16 ? 56.195 65.471 -1.260 1.00 10.87 161 ASP B N 1
ATOM 552 C CA . ASP B 2 16 ? 57.227 65.173 -0.229 1.00 9.04 161 ASP B CA 1
ATOM 553 C C . ASP B 2 16 ? 56.755 63.852 0.361 1.00 9.94 161 ASP B C 1
ATOM 554 O O . ASP B 2 16 ? 55.628 63.762 0.879 1.00 11.52 161 ASP B O 1
ATOM 559 N N . LYS B 2 17 ? 57.558 62.814 0.155 1.00 11.50 162 LYS B N 1
ATOM 560 C CA . LYS B 2 17 ? 57.172 61.492 0.663 1.00 12.31 162 LYS B CA 1
ATOM 561 C C . LYS B 2 17 ? 57.469 61.329 2.156 1.00 13.59 162 LYS B C 1
ATOM 562 O O . LYS B 2 17 ? 57.170 60.230 2.694 1.00 14.87 162 LYS B O 1
ATOM 568 N N . GLY B 2 18 ? 58.046 62.316 2.790 1.00 13.75 163 GLY B N 1
ATOM 569 C CA . GLY B 2 18 ? 58.399 62.298 4.222 1.00 13.31 163 GLY B CA 1
ATOM 570 C C . GLY B 2 18 ? 57.140 62.524 5.062 1.00 12.41 163 GLY B C 1
ATOM 571 O O . GLY B 2 18 ? 56.037 62.791 4.550 1.00 11.21 163 GLY B O 1
ATOM 572 N N . THR B 2 19 ? 57.264 62.296 6.357 1.00 13.17 164 THR B N 1
ATOM 573 C CA . THR B 2 19 ? 56.149 62.477 7.310 1.00 12.06 164 THR B CA 1
ATOM 574 C C . THR B 2 19 ? 56.742 63.028 8.609 1.00 11.52 164 THR B C 1
ATOM 575 O O . THR B 2 19 ? 57.718 62.437 9.126 1.00 10.06 164 THR B O 1
ATOM 579 N N . PRO B 2 20 ? 56.182 64.093 9.121 1.00 11.89 165 PRO B N 1
ATOM 580 C CA . PRO B 2 20 ? 56.649 64.658 10.402 1.00 11.67 165 PRO B CA 1
ATOM 581 C C . PRO B 2 20 ? 56.319 63.733 11.561 1.00 12.51 165 PRO B C 1
ATOM 582 O O . PRO B 2 20 ? 55.334 62.940 11.533 1.00 12.57 165 PRO B O 1
ATOM 586 N N . SER B 2 21 ? 57.199 63.690 12.556 1.00 11.97 166 SER B N 1
ATOM 587 C CA . SER B 2 21 ? 56.930 62.819 13.749 1.00 12.41 166 SER B CA 1
ATOM 588 C C . SER B 2 21 ? 55.758 63.443 14.526 1.00 12.44 166 SER B C 1
ATOM 589 O O . SER B 2 21 ? 55.439 64.617 14.298 1.00 10.39 166 SER B O 1
ATOM 592 N N . LYS B 2 22 ? 55.164 62.724 15.450 1.00 12.93 167 LYS B N 1
ATOM 593 C CA . LYS B 2 22 ? 54.050 63.286 16.277 1.00 14.86 167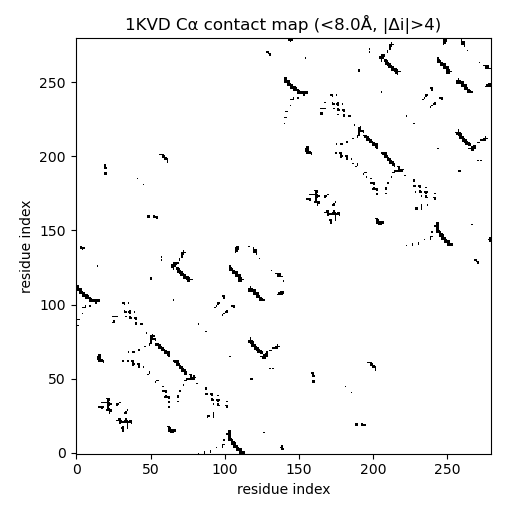 LYS B CA 1
ATOM 594 C C . LYS B 2 22 ? 54.542 64.451 17.073 1.00 13.51 167 LYS B C 1
ATOM 595 O O . LYS B 2 22 ? 53.870 65.477 17.265 1.00 13.94 167 LYS B O 1
ATOM 601 N N . ASN B 2 23 ? 55.783 64.398 17.543 1.00 12.70 168 ASN B N 1
ATOM 602 C CA . ASN B 2 23 ? 56.408 65.484 18.296 1.00 11.10 168 ASN B CA 1
ATOM 603 C C . ASN B 2 23 ? 56.364 66.755 17.444 1.00 11.47 168 ASN B C 1
ATOM 604 O O . ASN B 2 23 ? 55.917 67.797 17.938 1.00 12.06 168 ASN B O 1
ATOM 609 N N . ASP B 2 24 ? 56.754 66.640 16.165 1.00 10.39 169 ASP B N 1
ATOM 610 C CA . ASP B 2 24 ? 56.714 67.871 15.303 1.00 11.10 169 ASP B CA 1
ATOM 611 C C . ASP B 2 24 ? 55.299 68.354 15.071 1.00 10.92 169 ASP B C 1
ATOM 612 O O . ASP B 2 24 ? 54.985 69.561 15.111 1.00 9.06 169 ASP B O 1
ATOM 617 N N . LEU B 2 25 ? 54.398 67.463 14.775 1.00 11.17 170 LEU B N 1
ATOM 618 C CA . LEU B 2 25 ? 52.992 67.833 14.515 1.00 12.54 170 LEU B CA 1
ATOM 619 C C . LEU B 2 25 ? 52.369 68.472 15.746 1.00 12.53 170 LEU B C 1
ATOM 620 O O . LEU B 2 25 ? 51.609 69.405 15.610 1.00 11.89 170 LEU B O 1
ATOM 625 N N . GLN B 2 26 ? 52.749 67.922 16.908 1.00 13.50 171 GLN B N 1
ATOM 626 C CA . GLN B 2 26 ? 52.173 68.485 18.149 1.00 14.40 171 GLN B CA 1
ATOM 627 C C . GLN B 2 26 ? 52.621 69.919 18.340 1.00 14.38 171 GLN B C 1
ATOM 628 O O . GLN B 2 26 ? 51.826 70.794 18.762 1.00 14.46 171 GLN B O 1
ATOM 634 N N . ASN B 2 27 ? 53.883 70.204 18.065 1.00 13.67 172 ASN B N 1
ATOM 635 C CA . ASN B 2 27 ? 54.480 71.527 18.229 1.00 14.79 172 ASN B CA 1
ATOM 636 C C . ASN B 2 27 ? 53.853 72.518 17.246 1.00 14.19 172 ASN B C 1
ATOM 637 O O . ASN B 2 27 ? 53.574 73.654 17.638 1.00 14.55 172 ASN B O 1
ATOM 642 N N . MET B 2 28 ? 53.668 72.063 16.017 1.00 14.49 173 MET B N 1
ATOM 643 C CA . MET B 2 28 ? 53.016 72.903 14.982 1.00 12.98 173 MET B CA 1
ATOM 644 C C . MET B 2 28 ? 51.625 73.261 15.429 1.00 11.27 173 MET B C 1
ATOM 645 O O . MET B 2 28 ? 51.184 74.434 15.311 1.00 12.03 173 MET B O 1
ATOM 650 N N . SER B 2 29 ? 50.829 72.267 15.835 1.00 9.69 174 SER B N 1
ATOM 651 C CA . SER B 2 29 ? 49.440 72.510 16.232 1.00 10.15 174 SER B CA 1
ATOM 652 C C . SER B 2 29 ? 49.309 73.387 17.468 1.00 10.24 174 SER B C 1
ATOM 653 O O . SER B 2 29 ? 48.434 74.294 17.451 1.00 10.32 174 SER B O 1
ATOM 656 N N . ALA B 2 30 ? 50.131 73.123 18.454 1.00 10.47 175 ALA B N 1
ATOM 657 C CA . ALA B 2 30 ? 50.099 73.925 19.688 1.00 9.27 175 ALA B CA 1
ATOM 658 C C . ALA B 2 30 ? 50.431 75.370 19.411 1.00 10.65 175 ALA B C 1
ATOM 659 O O . ALA B 2 30 ? 49.761 76.274 19.947 1.00 10.35 175 ALA B O 1
ATOM 661 N N . ASP B 2 31 ? 51.444 75.625 18.598 1.00 9.97 176 ASP B N 1
ATOM 662 C CA . ASP B 2 31 ? 51.856 76.985 18.270 1.00 9.81 176 ASP B CA 1
ATOM 663 C C . ASP B 2 31 ? 50.728 77.789 17.656 1.00 9.77 176 ASP B C 1
ATOM 664 O O . ASP B 2 31 ? 50.514 78.932 18.105 1.00 10.51 176 ASP B O 1
ATOM 669 N N . LEU B 2 32 ? 50.089 77.267 16.620 1.00 10.79 177 LEU B N 1
ATOM 670 C CA . LEU B 2 32 ? 49.021 77.994 15.962 1.00 11.24 177 LEU B CA 1
ATOM 671 C C . LEU B 2 32 ? 47.824 78.292 16.857 1.00 11.36 177 LEU B C 1
ATOM 672 O O . LEU B 2 32 ? 47.193 79.369 16.767 1.00 13.57 177 LEU B O 1
ATOM 677 N N . ALA B 2 33 ? 47.453 77.266 17.605 1.00 11.82 178 ALA B N 1
ATOM 678 C CA . ALA B 2 33 ? 46.269 77.385 18.483 1.00 12.86 178 ALA B CA 1
ATOM 679 C C . ALA B 2 33 ? 46.465 78.450 19.564 1.00 11.84 178 ALA B C 1
ATOM 680 O O . ALA B 2 33 ? 45.598 79.319 19.724 1.00 14.48 178 ALA B O 1
ATOM 682 N N . LYS B 2 34 ? 47.555 78.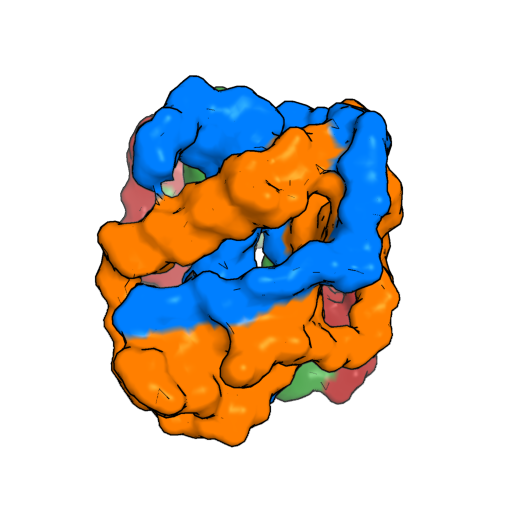365 20.258 1.00 14.02 179 LYS B N 1
ATOM 683 C CA . LYS B 2 34 ? 47.961 79.218 21.383 1.00 16.47 179 LYS B CA 1
ATOM 684 C C . LYS B 2 34 ? 48.378 80.618 21.037 1.00 16.16 179 LYS B C 1
ATOM 685 O O . LYS B 2 34 ? 47.862 81.599 21.628 1.00 17.75 179 LYS B O 1
ATOM 691 N N . ASN B 2 35 ? 49.245 80.780 20.058 1.00 15.96 180 ASN B N 1
ATOM 692 C CA . ASN B 2 35 ? 49.805 82.042 19.590 1.00 16.47 180 ASN B CA 1
ATOM 693 C C . ASN B 2 35 ? 49.107 82.650 18.401 1.00 17.04 180 ASN B C 1
ATOM 694 O O . ASN B 2 35 ? 49.223 83.888 18.225 1.00 17.80 180 ASN B O 1
ATOM 699 N N . GLY B 2 36 ? 48.422 81.851 17.578 1.00 15.41 181 GLY B N 1
ATOM 700 C CA . GLY B 2 36 ? 47.709 82.379 16.421 1.00 14.95 181 GLY B CA 1
ATOM 701 C C . GLY B 2 36 ? 46.239 82.612 16.763 1.00 14.72 181 GLY B C 1
ATOM 702 O O . GLY B 2 36 ? 45.804 83.793 16.858 1.00 16.45 181 GLY B O 1
ATOM 703 N N . PHE B 2 37 ? 45.473 81.582 16.951 1.00 14.90 182 PHE B N 1
ATOM 704 C CA . PHE B 2 37 ? 44.029 81.730 17.270 1.00 16.44 182 PHE B CA 1
ATOM 705 C C . PHE B 2 37 ? 43.811 82.350 18.659 1.00 17.49 182 PHE B C 1
ATOM 706 O O . PHE B 2 37 ? 42.889 83.170 18.849 1.00 19.22 182 PHE B O 1
ATOM 714 N N . LYS B 2 38 ? 44.638 81.935 19.599 1.00 19.74 183 LYS B N 1
ATOM 715 C CA . LYS B 2 38 ? 44.568 82.407 20.982 1.00 21.75 183 LYS B CA 1
ATOM 716 C C . LYS B 2 38 ? 43.184 82.202 21.584 1.00 22.13 183 LYS B C 1
ATOM 717 O O . LYS B 2 38 ? 42.703 83.084 22.312 1.00 23.00 183 LYS B O 1
ATOM 723 N N . GLY B 2 39 ? 42.538 81.112 21.244 1.00 22.08 184 GLY B N 1
ATOM 724 C CA . GLY B 2 39 ? 41.228 80.770 21.761 1.00 20.72 184 GLY B CA 1
ATOM 725 C C . GLY B 2 39 ? 40.116 81.566 21.135 1.00 20.68 184 GLY B C 1
ATOM 726 O O . GLY B 2 39 ? 38.988 81.580 21.662 1.00 22.78 184 GLY B O 1
ATOM 727 N N . HIS B 2 40 ? 40.387 82.201 20.010 1.00 20.78 185 HIS B N 1
ATOM 728 C CA . HIS B 2 40 ? 39.302 82.985 19.356 1.00 19.73 185 HIS B CA 1
ATOM 729 C C . HIS B 2 40 ? 39.101 82.504 17.919 1.00 18.23 185 HIS B C 1
ATOM 730 O O . HIS B 2 40 ? 39.962 81.812 17.356 1.00 17.90 185 HIS B O 1
ATOM 737 N N . GLN B 2 41 ? 37.984 82.913 17.371 1.00 16.57 186 GLN B N 1
ATOM 738 C CA . GLN B 2 41 ? 37.647 82.635 15.954 1.00 16.46 186 GLN B CA 1
ATOM 739 C C . GLN B 2 41 ? 38.635 83.381 15.075 1.00 16.55 186 GLN B C 1
ATOM 740 O O . GLN B 2 41 ? 39.194 84.397 15.510 1.00 15.79 186 GLN B O 1
ATOM 746 N N . GLY B 2 42 ? 38.803 82.916 13.819 1.00 14.15 187 GLY B N 1
ATOM 747 C CA . GLY B 2 42 ? 39.786 83.670 12.966 1.00 14.08 187 GLY B CA 1
ATOM 748 C C . GLY B 2 42 ? 40.110 82.803 11.745 1.00 12.58 187 GLY B C 1
ATOM 749 O O . GLY B 2 42 ? 39.520 81.712 11.584 1.00 13.14 187 GLY B O 1
ATOM 750 N N . VAL B 2 43 ? 41.048 83.318 10.991 1.00 13.72 188 VAL B N 1
ATOM 751 C CA . VAL B 2 43 ? 41.552 82.660 9.756 1.00 12.73 188 VAL B CA 1
ATOM 752 C C . VAL B 2 43 ? 43.061 82.773 9.715 1.00 13.26 188 VAL B C 1
ATOM 753 O O . VAL B 2 43 ? 43.611 83.880 9.845 1.00 11.69 188 VAL B O 1
ATOM 757 N N . ALA B 2 44 ? 43.723 81.650 9.523 1.00 10.88 189 ALA B N 1
ATOM 758 C CA . ALA B 2 44 ? 45.185 81.593 9.425 1.00 10.54 189 ALA B CA 1
ATOM 759 C C . ALA B 2 44 ? 45.558 81.069 8.033 1.00 9.62 189 ALA B C 1
ATOM 760 O O . ALA B 2 44 ? 44.888 80.184 7.474 1.00 10.22 189 ALA B O 1
ATOM 762 N N . CYS B 2 45 ? 46.653 81.606 7.519 1.00 10.97 190 CYS B N 1
ATOM 763 C CA . CYS B 2 45 ? 47.259 81.247 6.215 1.00 11.03 190 CYS B CA 1
ATOM 764 C C . CYS B 2 45 ? 48.583 80.578 6.557 1.00 9.88 190 CYS B C 1
ATOM 765 O O . CYS B 2 45 ? 49.341 81.103 7.399 1.00 9.92 190 CYS B O 1
ATOM 768 N N . SER B 2 46 ? 48.772 79.340 6.072 1.00 7.82 191 SER B N 1
ATOM 769 C CA . SER B 2 46 ? 50.004 78.636 6.490 1.00 7.91 191 SER B CA 1
ATOM 770 C C . SER B 2 46 ? 50.627 77.758 5.442 1.00 5.64 191 SER B C 1
ATOM 771 O O . SER B 2 46 ? 49.982 77.375 4.455 1.00 7.70 191 SER B O 1
ATOM 774 N N . THR B 2 47 ? 51.881 77.432 5.644 1.00 6.92 192 THR B N 1
ATOM 775 C CA . THR B 2 47 ? 52.641 76.541 4.775 1.00 6.43 192 THR B CA 1
ATOM 776 C C . THR B 2 47 ? 53.327 75.501 5.637 1.00 7.59 192 THR B C 1
ATOM 777 O O . THR B 2 47 ? 54.069 75.851 6.591 1.00 7.37 192 THR B O 1
ATOM 781 N N . VAL B 2 48 ? 53.139 74.237 5.290 1.00 6.23 193 VAL B N 1
ATOM 782 C CA . VAL B 2 48 ? 53.874 73.187 6.032 1.00 6.65 193 VAL B CA 1
ATOM 783 C C . VAL B 2 48 ? 55.254 73.124 5.371 1.00 8.03 193 VAL B C 1
ATOM 784 O O . VAL B 2 48 ? 55.238 73.008 4.102 1.00 7.22 193 VAL B O 1
ATOM 788 N N . LYS B 2 49 ? 56.340 73.183 6.103 1.00 6.85 194 LYS B N 1
ATOM 789 C CA . LYS B 2 49 ? 57.663 73.098 5.496 1.00 7.28 194 LYS B CA 1
ATOM 790 C C . LYS B 2 49 ? 58.429 71.876 6.021 1.00 8.86 194 LYS B C 1
ATOM 791 O O . LYS B 2 49 ? 58.218 71.515 7.192 1.00 7.58 194 LYS B O 1
ATOM 797 N N . ASP B 2 50 ? 59.265 71.315 5.183 1.00 7.59 195 ASP B N 1
ATOM 798 C CA . ASP B 2 50 ? 60.131 70.156 5.531 1.00 8.24 195 ASP B CA 1
ATOM 799 C C . ASP B 2 50 ? 61.532 70.774 5.415 1.00 10.64 195 ASP B C 1
ATOM 800 O O . ASP B 2 50 ? 62.051 70.771 4.294 1.00 12.85 195 ASP B O 1
ATOM 805 N N . GLY B 2 51 ? 62.065 71.324 6.495 1.00 10.83 196 GLY B N 1
ATOM 806 C CA . GLY B 2 51 ? 63.373 72.030 6.448 1.00 10.19 196 GLY B CA 1
ATOM 807 C C . GLY B 2 51 ? 63.075 73.340 5.664 1.00 11.83 196 GLY B C 1
ATOM 808 O O . GLY B 2 51 ? 62.108 74.045 5.962 1.00 9.38 196 GLY B O 1
ATOM 809 N N . ASN B 2 52 ? 63.871 73.611 4.643 1.00 11.95 197 ASN B N 1
ATOM 810 C CA . ASN B 2 52 ? 63.699 74.823 3.860 1.00 11.55 197 ASN B CA 1
ATOM 811 C C . ASN B 2 52 ? 62.713 74.678 2.678 1.00 12.54 197 ASN B C 1
ATOM 812 O O . ASN B 2 52 ? 62.480 75.736 2.053 1.00 16.08 197 ASN B O 1
ATOM 817 N N . LYS B 2 53 ? 62.189 73.543 2.431 1.00 12.77 198 LYS B N 1
ATOM 818 C CA . LYS B 2 53 ? 61.265 73.177 1.377 1.00 11.93 198 LYS B CA 1
ATOM 819 C C . LYS B 2 53 ? 59.821 73.547 1.731 1.00 10.67 198 LYS B C 1
ATOM 820 O O . LYS B 2 53 ? 59.436 73.213 2.859 1.00 7.71 198 LYS B O 1
ATOM 826 N N . ASP B 2 54 ? 59.140 74.186 0.839 1.00 9.67 199 ASP B N 1
ATOM 827 C CA . ASP B 2 54 ? 57.703 74.582 1.015 1.00 10.15 199 ASP B CA 1
ATOM 828 C C . ASP B 2 54 ? 56.944 73.377 0.462 1.00 10.80 199 ASP B C 1
ATOM 829 O O . ASP B 2 54 ? 57.215 73.034 -0.709 1.00 12.74 199 ASP B O 1
ATOM 834 N N . VAL B 2 55 ? 56.141 72.746 1.279 1.00 9.91 200 VAL B N 1
ATOM 835 C CA . VAL B 2 55 ? 55.428 71.532 0.849 1.00 8.59 200 VAL B CA 1
ATOM 836 C C . VAL B 2 55 ? 53.948 71.690 0.640 1.00 7.07 200 VAL B C 1
ATOM 837 O O . VAL B 2 55 ? 53.405 71.275 -0.401 1.00 7.48 200 VAL B O 1
ATOM 841 N N . TYR 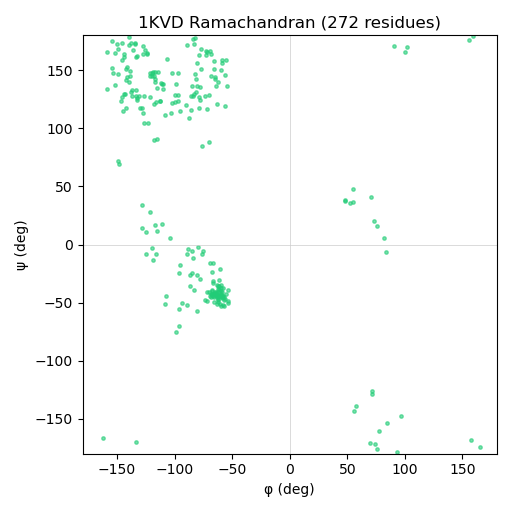B 2 56 ? 53.240 72.239 1.613 1.00 8.71 201 TYR B N 1
ATOM 842 C CA . TYR B 2 56 ? 51.753 72.294 1.560 1.00 6.17 201 TYR B CA 1
ATOM 843 C C . TYR B 2 56 ? 51.197 73.583 2.018 1.00 7.60 201 TYR B C 1
ATOM 844 O O . TYR B 2 56 ? 51.708 74.173 2.987 1.00 8.46 201 TYR B O 1
ATOM 853 N N . MET B 2 57 ? 50.099 74.071 1.423 1.00 5.00 202 MET B N 1
ATOM 854 C CA . MET B 2 57 ? 49.534 75.377 1.865 1.00 8.26 202 MET B CA 1
ATOM 855 C C . MET B 2 57 ? 48.160 75.102 2.446 1.00 7.98 202 MET B C 1
ATOM 856 O O . MET B 2 57 ? 47.468 74.259 1.875 1.00 7.38 202 MET B O 1
ATOM 861 N N . ILE B 2 58 ? 47.857 75.679 3.586 1.00 6.61 203 ILE B N 1
ATOM 862 C CA . ILE B 2 58 ? 46.561 75.451 4.233 1.00 7.44 203 ILE B CA 1
ATOM 863 C C . ILE B 2 58 ? 46.007 76.774 4.768 1.00 8.40 203 ILE B C 1
ATOM 864 O O . ILE B 2 58 ? 46.735 77.513 5.456 1.00 8.90 203 ILE B O 1
ATOM 869 N N . LYS B 2 59 ? 44.741 76.975 4.454 1.00 8.74 204 LYS B N 1
ATOM 870 C CA . LYS B 2 59 ? 43.993 78.092 5.047 1.00 7.98 204 LYS B CA 1
ATOM 871 C C . LYS B 2 59 ? 43.192 77.382 6.177 1.00 8.31 204 LYS B C 1
ATOM 872 O O . LYS B 2 59 ? 42.471 76.417 5.913 1.00 8.85 204 LYS B O 1
ATOM 878 N N . PHE B 2 60 ? 43.362 77.809 7.406 1.00 8.65 205 PHE B N 1
ATOM 879 C CA . PHE B 2 60 ? 42.650 77.277 8.577 1.00 9.34 205 PHE B CA 1
ATOM 880 C C . PHE B 2 60 ? 41.531 78.302 8.941 1.00 9.39 205 PHE B C 1
ATOM 881 O O . PHE B 2 60 ? 41.935 79.404 9.243 1.00 11.92 205 PHE B O 1
ATOM 889 N N . SER B 2 61 ? 40.328 77.848 8.941 1.00 10.40 206 SER B N 1
ATOM 890 C CA . SER B 2 61 ? 39.229 78.844 9.239 1.00 12.69 206 SER B CA 1
ATOM 891 C C . SER B 2 61 ? 38.457 78.391 10.459 1.00 13.23 206 SER B C 1
ATOM 892 O O . SER B 2 61 ? 37.966 77.252 10.446 1.00 12.15 206 SER B O 1
ATOM 895 N N . LEU B 2 62 ? 38.301 79.246 11.452 1.00 14.02 207 LEU B N 1
ATOM 896 C CA . LEU B 2 62 ? 37.485 78.858 12.649 1.00 15.34 207 LEU B CA 1
ATOM 897 C C . LEU B 2 62 ? 36.400 79.940 12.717 1.00 16.60 207 LEU B C 1
ATOM 898 O O . LEU B 2 62 ? 36.743 81.098 13.081 1.00 16.66 207 LEU B O 1
ATOM 903 N N . ALA B 2 63 ? 35.207 79.609 12.318 1.00 18.45 208 ALA B N 1
ATOM 904 C CA . ALA B 2 63 ? 34.108 80.606 12.289 1.00 22.10 208 ALA B CA 1
ATOM 905 C C . ALA B 2 63 ? 32.820 79.974 12.778 1.00 24.56 208 ALA B C 1
ATOM 906 O O . ALA B 2 63 ? 32.742 78.764 12.992 1.00 23.98 208 ALA B O 1
ATOM 908 N N . GLY B 2 64 ? 31.827 80.822 12.954 1.00 28.46 209 GLY B N 1
ATOM 909 C CA . GLY B 2 64 ? 30.498 80.420 13.432 1.00 32.21 209 GLY B CA 1
ATOM 910 C C . GLY B 2 64 ? 29.849 79.438 12.494 1.00 35.13 209 GLY B C 1
ATOM 911 O O . GLY B 2 64 ? 28.915 78.700 12.882 1.00 37.03 209 GLY B O 1
ATOM 912 N N . GLY B 2 65 ? 30.309 79.411 11.252 1.00 37.70 210 GLY B N 1
ATOM 913 C CA . GLY B 2 65 ? 29.761 78.505 10.243 1.00 40.31 210 GLY B CA 1
ATOM 914 C C . GLY B 2 65 ? 30.391 77.119 10.262 1.00 42.53 210 GLY B C 1
ATOM 915 O O . GLY B 2 65 ? 31.597 76.940 9.969 1.00 43.25 210 GLY B O 1
ATOM 916 N N . SER B 2 66 ? 29.550 76.139 10.584 1.00 43.19 211 SER B N 1
ATOM 917 C CA . SER B 2 66 ? 29.973 74.730 10.614 1.00 43.94 211 SER B CA 1
ATOM 918 C C . SER B 2 66 ? 30.086 74.178 9.183 1.00 43.87 211 SER B C 1
ATOM 919 O O . SER B 2 66 ? 30.544 73.041 8.957 1.00 43.59 211 SER B O 1
ATOM 922 N N . ASN B 2 67 ? 29.632 74.983 8.236 1.00 43.28 212 ASN B N 1
ATOM 923 C CA . ASN B 2 67 ? 29.650 74.665 6.811 1.00 42.54 212 ASN B CA 1
ATOM 924 C C . ASN B 2 67 ? 31.042 74.975 6.222 1.00 40.24 212 ASN B C 1
ATOM 925 O O . ASN B 2 67 ? 31.680 75.947 6.648 1.00 41.17 212 ASN B O 1
ATOM 930 N N . ASP B 2 68 ? 31.405 74.159 5.262 1.00 36.86 213 ASP B N 1
ATOM 931 C CA . ASP B 2 68 ? 32.692 74.288 4.540 1.00 33.52 213 ASP B CA 1
ATOM 932 C C . ASP B 2 68 ? 32.737 75.698 3.956 1.00 32.00 213 ASP B C 1
ATOM 933 O O . ASP B 2 68 ? 31.858 76.079 3.174 1.00 31.97 213 ASP B O 1
ATOM 938 N N . PRO B 2 69 ? 33.730 76.451 4.384 1.00 30.70 214 PRO B N 1
ATOM 939 C CA . PRO B 2 69 ? 33.914 77.829 3.954 1.00 29.78 214 PRO B CA 1
ATOM 940 C C . PRO B 2 69 ? 34.331 77.962 2.490 1.00 29.63 214 PRO B C 1
ATOM 941 O O . PRO B 2 69 ? 34.274 79.081 1.945 1.00 29.55 214 PRO B O 1
ATOM 945 N N . GLY B 2 70 ? 34.783 76.860 1.920 1.00 28.54 215 GLY B N 1
ATOM 946 C CA . GLY B 2 70 ? 35.273 76.805 0.537 1.00 27.90 215 GLY B CA 1
ATOM 947 C C . GLY B 2 70 ? 36.418 77.813 0.379 1.00 27.50 215 GLY B C 1
ATOM 948 O O . GLY B 2 70 ? 37.276 77.993 1.256 1.00 28.00 215 GLY B O 1
ATOM 949 N N . GLY B 2 71 ? 36.385 78.495 -0.762 1.00 25.53 216 GLY B N 1
ATOM 950 C CA . GLY B 2 71 ? 37.426 79.515 -1.042 1.00 23.45 216 GLY B CA 1
ATOM 951 C C . GLY B 2 71 ? 38.722 78.780 -1.391 1.00 20.79 216 GLY B C 1
ATOM 952 O O . GLY B 2 71 ? 38.772 77.553 -1.582 1.00 22.94 216 GLY B O 1
ATOM 953 N N . SER B 2 72 ? 39.756 79.575 -1.490 1.00 19.76 217 SER B N 1
ATOM 954 C CA . SER B 2 72 ? 41.089 79.118 -1.818 1.00 18.83 217 SER B CA 1
ATOM 955 C C . SER B 2 72 ? 42.036 79.022 -0.619 1.00 16.44 217 SER B C 1
ATOM 956 O O . SER B 2 72 ? 42.062 79.882 0.256 1.00 16.28 217 SER B O 1
ATOM 959 N N . PRO B 2 73 ? 42.920 78.041 -0.735 1.00 14.46 218 PRO B N 1
ATOM 960 C CA . PRO B 2 73 ? 43.992 77.897 0.249 1.00 13.47 218 PRO B CA 1
ATOM 961 C C . PRO B 2 73 ? 44.790 79.208 0.236 1.00 13.50 218 PRO B C 1
ATOM 962 O O . PRO B 2 73 ? 44.785 79.940 -0.781 1.00 15.17 218 PRO B O 1
ATOM 966 N N . CYS B 2 74 ? 45.460 79.483 1.350 1.00 12.75 219 CYS B N 1
ATOM 967 C CA . CYS B 2 74 ? 46.320 80.702 1.406 1.00 12.69 219 CYS B CA 1
ATOM 968 C C . CYS B 2 74 ? 47.617 80.155 2.029 1.00 12.72 219 CYS B C 1
ATOM 969 O O . CYS B 2 74 ? 47.523 79.093 2.644 1.00 12.74 219 CYS B O 1
ATOM 972 N N . SER B 2 75 ? 48.700 80.889 1.877 1.00 11.98 220 SER B N 1
ATOM 973 C CA . SER B 2 75 ? 49.994 80.382 2.333 1.00 12.11 220 SER B CA 1
ATOM 974 C C . SER B 2 75 ? 50.795 81.380 3.106 1.00 12.24 220 SER B C 1
ATOM 975 O O . SER B 2 75 ? 50.416 82.551 3.192 1.00 15.61 220 SER B O 1
ATOM 978 N N . ASP B 2 76 ? 51.892 80.896 3.651 1.00 11.55 221 ASP B N 1
ATOM 979 C CA . ASP B 2 76 ? 52.882 81.698 4.397 1.00 12.83 221 ASP B CA 1
ATOM 980 C C . ASP B 2 76 ? 54.213 81.015 4.119 1.00 13.15 221 ASP B C 1
ATOM 981 O O . ASP B 2 76 ? 54.742 80.281 4.966 1.00 12.56 221 ASP B O 1
ATOM 986 N N . ASP B 2 77 ? 54.651 81.132 2.848 1.00 13.38 222 ASP B N 1
ATOM 987 C CA . ASP B 2 77 ? 55.846 80.428 2.413 1.00 13.88 222 ASP B CA 1
ATOM 988 C C . ASP B 2 77 ? 57.171 80.861 3.016 1.00 15.23 222 ASP B C 1
ATOM 989 O O . ASP B 2 77 ? 57.351 82.039 3.275 1.00 15.75 222 ASP B O 1
ATOM 995 N N . TRP C 1 1 ? 36.831 43.782 17.755 1.00 20.40 19 TRP C N 1
ATOM 996 C CA . TRP C 1 1 ? 36.098 44.995 17.321 1.00 18.89 19 TRP C CA 1
ATOM 997 C C . TRP C 1 1 ? 35.502 44.721 15.952 1.00 19.80 19 TRP C C 1
ATOM 998 O O . TRP C 1 1 ? 36.141 43.998 15.164 1.00 20.55 19 TRP C O 1
ATOM 1009 N N . SER C 1 2 ? 34.349 45.297 15.671 1.00 17.90 20 SER C N 1
ATOM 1010 C CA . SER C 1 2 ? 33.701 45.103 14.361 1.00 16.30 20 SER C CA 1
ATOM 1011 C C . SER C 1 2 ? 32.727 46.241 14.130 1.00 15.74 20 SER C C 1
ATOM 1012 O O . SER C 1 2 ? 32.462 47.018 15.067 1.00 15.63 20 SER C O 1
ATOM 1015 N N . LEU C 1 3 ? 32.264 46.399 12.914 1.00 13.52 21 LEU C N 1
ATOM 1016 C CA . LEU C 1 3 ? 31.307 47.432 12.554 1.00 14.36 21 LEU C CA 1
ATOM 1017 C C . LEU C 1 3 ? 30.066 46.672 12.064 1.00 14.60 21 LEU C C 1
ATOM 1018 O O . LEU C 1 3 ? 30.168 45.897 11.107 1.00 14.54 21 LEU C O 1
ATOM 1023 N N . ARG C 1 4 ? 28.962 46.919 12.739 1.00 15.19 22 ARG C N 1
ATOM 1024 C CA . ARG C 1 4 ? 27.668 46.328 12.337 1.00 16.50 22 ARG C CA 1
ATOM 1025 C C . ARG C 1 4 ? 26.969 47.451 11.574 1.00 15.38 22 ARG C C 1
ATOM 1026 O O . ARG C 1 4 ? 26.956 48.580 12.057 1.00 15.72 22 ARG C O 1
ATOM 1034 N N . TRP C 1 5 ? 26.481 47.190 10.353 1.00 14.85 23 TRP C N 1
ATOM 1035 C CA . TRP C 1 5 ? 25.856 48.245 9.575 1.00 13.74 23 TRP C CA 1
ATOM 1036 C C . TRP C 1 5 ? 24.700 47.690 8.726 1.00 14.64 23 TRP C C 1
ATOM 1037 O O . TRP C 1 5 ? 24.675 46.514 8.435 1.00 13.81 23 TRP C O 1
ATOM 1048 N N . ARG C 1 6 ? 23.869 48.612 8.373 1.00 14.16 24 ARG C N 1
ATOM 1049 C CA . ARG C 1 6 ? 22.693 48.450 7.524 1.00 16.22 24 ARG C CA 1
ATOM 1050 C C . ARG C 1 6 ? 22.597 49.692 6.652 1.00 15.57 24 ARG C C 1
ATOM 1051 O O . ARG C 1 6 ? 22.908 50.800 7.136 1.00 15.62 24 ARG C O 1
ATOM 1059 N N . MET C 1 7 ? 22.209 49.517 5.387 1.00 16.98 25 MET C N 1
ATOM 1060 C CA . MET C 1 7 ? 22.040 50.708 4.534 1.00 16.41 25 MET C CA 1
ATOM 1061 C C . MET C 1 7 ? 20.633 51.267 4.811 1.00 18.14 25 MET C C 1
ATOM 1062 O O . MET C 1 7 ? 19.641 50.532 4.694 1.00 19.86 25 MET C O 1
ATOM 1067 N N . GLN C 1 8 ? 20.568 52.519 5.118 1.00 19.54 26 GLN C N 1
ATOM 1068 C CA . GLN C 1 8 ? 19.303 53.244 5.385 1.00 22.18 26 GLN C CA 1
ATOM 1069 C C . GLN C 1 8 ? 18.770 53.638 3.998 1.00 23.39 26 GLN C C 1
ATOM 1070 O O . GLN C 1 8 ? 17.585 53.549 3.703 1.00 24.24 26 GLN C O 1
ATOM 1076 N N . LYS C 1 9 ? 19.725 54.019 3.174 1.00 23.80 27 LYS C N 1
ATOM 1077 C CA . LYS C 1 9 ? 19.455 54.415 1.800 1.00 25.98 27 LYS C CA 1
ATOM 1078 C C . LYS C 1 9 ? 20.601 54.009 0.876 1.00 26.12 27 LYS C C 1
ATOM 1079 O O . LYS C 1 9 ? 21.785 54.278 1.114 1.00 25.27 27 LYS C O 1
ATOM 1085 N N . SER C 1 10 ? 20.198 53.310 -0.158 1.00 27.50 28 SER C N 1
ATOM 1086 C CA . SER C 1 10 ? 21.058 52.806 -1.225 1.00 28.45 28 SER C CA 1
ATOM 1087 C C . SER C 1 10 ? 20.655 53.538 -2.522 1.00 28.66 28 SER C C 1
ATOM 1088 O O . SER C 1 10 ? 19.464 53.874 -2.674 1.00 29.31 28 SER C O 1
ATOM 1091 N N . THR C 1 11 ? 21.644 53.728 -3.362 1.00 29.23 29 THR C N 1
ATOM 1092 C CA . THR C 1 11 ? 21.427 54.398 -4.663 1.00 29.42 29 THR C CA 1
ATOM 1093 C C . THR C 1 11 ? 22.360 53.754 -5.686 1.00 29.99 29 THR C C 1
ATOM 1094 O O . THR C 1 11 ? 23.204 52.902 -5.361 1.00 30.23 29 THR C O 1
ATOM 1098 N N . THR C 1 12 ? 22.146 54.184 -6.932 1.00 31.22 30 THR C N 1
ATOM 1099 C CA . THR C 1 12 ? 23.039 53.684 -8.001 1.00 32.10 30 THR C CA 1
ATOM 1100 C C . THR C 1 12 ? 23.815 54.878 -8.537 1.00 32.10 30 THR C C 1
ATOM 1101 O O . THR C 1 12 ? 24.503 54.776 -9.574 1.00 33.57 30 THR C O 1
ATOM 1105 N N . ILE C 1 13 ? 23.723 55.994 -7.809 1.00 29.85 31 ILE C N 1
ATOM 1106 C CA . ILE C 1 13 ? 24.432 57.229 -8.152 1.00 28.17 31 ILE C CA 1
ATOM 1107 C C . ILE C 1 13 ? 25.919 57.013 -7.869 1.00 28.08 31 ILE C C 1
ATOM 1108 O O . ILE C 1 13 ? 26.285 56.825 -6.687 1.00 26.35 31 ILE C O 1
ATOM 1113 N N . ALA C 1 14 ? 26.735 57.075 -8.914 1.00 26.74 32 ALA C N 1
ATOM 1114 C CA . ALA C 1 14 ? 28.176 56.887 -8.771 1.00 25.35 32 ALA C CA 1
ATOM 1115 C C . ALA C 1 14 ? 28.906 58.187 -9.019 1.00 24.58 32 ALA C C 1
ATOM 1116 O O . ALA C 1 14 ? 30.132 58.125 -9.251 1.00 26.71 32 ALA C O 1
ATOM 1118 N N . ALA C 1 15 ? 28.219 59.299 -8.958 1.00 23.12 33 ALA C N 1
ATOM 1119 C CA . ALA C 1 15 ? 28.843 60.619 -9.147 1.00 23.48 33 ALA C CA 1
ATOM 1120 C C . ALA C 1 15 ? 29.613 61.019 -7.874 1.00 23.70 33 ALA C C 1
ATOM 1121 O O . ALA C 1 15 ? 29.068 61.754 -7.026 1.00 24.97 33 ALA C O 1
ATOM 1123 N N . ILE C 1 16 ? 30.827 60.558 -7.798 1.00 22.43 34 ILE C N 1
ATOM 1124 C CA . ILE C 1 16 ? 31.744 60.783 -6.685 1.00 21.66 34 ILE C CA 1
ATOM 1125 C C . ILE C 1 16 ? 33.126 61.214 -7.149 1.00 21.74 34 ILE C C 1
ATOM 1126 O O . ILE C 1 16 ? 33.779 60.518 -7.947 1.00 22.30 34 ILE C O 1
ATOM 1131 N N . ALA C 1 17 ? 33.596 62.325 -6.624 1.00 21.24 35 ALA C N 1
ATOM 1132 C CA . ALA C 1 17 ? 34.913 62.876 -6.929 1.00 21.02 35 ALA C CA 1
ATOM 1133 C C . ALA C 1 17 ? 36.012 61.873 -6.668 1.00 21.23 35 ALA C C 1
ATOM 1134 O O . ALA C 1 17 ? 35.867 60.888 -5.925 1.00 21.83 35 ALA C O 1
ATOM 1136 N N . GLY C 1 18 ? 37.165 62.076 -7.298 1.00 21.29 36 GLY C N 1
ATOM 1137 C CA . GLY C 1 18 ? 38.321 61.161 -7.078 1.00 20.96 36 GLY C CA 1
ATOM 1138 C C . GLY C 1 18 ? 39.013 61.680 -5.806 1.00 19.78 36 GLY C C 1
ATOM 1139 O O . GLY C 1 18 ? 38.677 62.761 -5.289 1.00 21.48 36 GLY C O 1
ATOM 1140 N N . CYS C 1 19 ? 40.027 60.962 -5.401 1.00 20.35 37 CYS C N 1
ATOM 1141 C CA . CYS C 1 19 ? 40.806 61.304 -4.203 1.00 20.75 37 CYS C CA 1
ATOM 1142 C C . CYS C 1 19 ? 42.258 60.839 -4.365 1.00 20.57 37 CYS C C 1
ATOM 1143 O O . CYS C 1 19 ? 42.556 60.119 -5.337 1.00 20.19 37 CYS C O 1
ATOM 1146 N N . SER C 1 20 ? 43.066 61.247 -3.407 1.00 20.62 38 SER C N 1
ATOM 1147 C CA . SER C 1 20 ? 44.467 60.863 -3.292 1.00 20.67 38 SER C CA 1
ATOM 1148 C C . SER C 1 20 ? 44.517 59.691 -2.295 1.00 21.55 38 SER C C 1
ATOM 1149 O O . SER C 1 20 ? 43.672 59.641 -1.386 1.00 22.24 38 SER C O 1
ATOM 1152 N N . GLY C 1 21 ? 45.450 58.779 -2.477 1.00 20.85 39 GLY C N 1
ATOM 1153 C CA . GLY C 1 21 ? 45.560 57.642 -1.569 1.00 22.21 39 GLY C CA 1
ATOM 1154 C C . GLY C 1 21 ? 44.293 56.831 -1.412 1.00 22.31 39 GLY C C 1
ATOM 1155 O O . GLY C 1 21 ? 43.920 56.462 -0.271 1.00 24.04 39 GLY C O 1
ATOM 1156 N N . ALA C 1 22 ? 43.653 56.486 -2.510 1.00 21.23 40 ALA C N 1
ATOM 1157 C CA . ALA C 1 22 ? 42.435 55.615 -2.419 1.00 20.20 40 ALA C CA 1
ATOM 1158 C C . ALA C 1 22 ? 42.940 54.299 -1.823 1.00 22.00 40 ALA C C 1
ATOM 1159 O O . ALA C 1 22 ? 44.018 53.780 -2.160 1.00 22.25 40 ALA C O 1
ATOM 1161 N N . ALA C 1 23 ? 42.189 53.694 -0.919 1.00 20.89 41 ALA C N 1
ATOM 1162 C CA . ALA C 1 23 ? 42.603 52.477 -0.238 1.00 21.45 41 ALA C CA 1
ATOM 1163 C C . ALA C 1 23 ? 42.742 51.262 -1.152 1.00 21.64 41 ALA C C 1
ATOM 1164 O O . ALA C 1 23 ? 41.919 51.043 -2.061 1.00 22.10 41 ALA C O 1
ATOM 1166 N N . THR C 1 24 ? 43.726 50.478 -0.799 1.00 21.59 42 THR C N 1
ATOM 1167 C CA . THR C 1 24 ? 44.062 49.201 -1.439 1.00 22.18 42 THR C CA 1
ATOM 1168 C C . THR C 1 24 ? 44.173 48.115 -0.384 1.00 22.44 42 THR C C 1
ATOM 1169 O O . THR C 1 24 ? 44.662 47.016 -0.642 1.00 23.39 42 THR C O 1
ATOM 1173 N N . PHE C 1 25 ? 43.667 48.440 0.802 1.00 23.25 43 PHE C N 1
ATOM 1174 C CA . PHE C 1 25 ? 43.684 47.453 1.906 1.00 22.44 43 PHE C CA 1
ATOM 1175 C C . PHE C 1 25 ? 42.379 46.651 1.801 1.00 24.06 43 PHE C C 1
ATOM 1176 O O . PHE C 1 25 ? 41.448 46.992 1.044 1.00 23.62 43 PHE C O 1
ATOM 1184 N N . GLY C 1 26 ? 42.333 45.612 2.609 1.00 24.70 44 GLY C N 1
ATOM 1185 C CA . GLY C 1 26 ? 41.214 44.721 2.768 1.00 25.18 44 GLY C CA 1
ATOM 1186 C C . GLY C 1 26 ? 40.623 44.233 1.468 1.00 26.02 44 GLY C C 1
ATOM 1187 O O . GLY C 1 26 ? 39.374 44.141 1.366 1.00 26.02 44 GLY C O 1
ATOM 1188 N N . GLY C 1 27 ? 41.481 43.976 0.500 1.00 26.00 45 GLY C N 1
ATOM 1189 C CA . GLY C 1 27 ? 41.075 43.490 -0.805 1.00 26.17 45 GLY C CA 1
ATOM 1190 C C . GLY C 1 27 ? 40.600 44.542 -1.760 1.00 26.88 45 GLY C C 1
ATOM 1191 O O . GLY C 1 27 ? 40.109 44.177 -2.862 1.00 28.79 45 GLY C O 1
ATOM 1192 N N . LEU C 1 28 ? 40.685 45.811 -1.413 1.00 26.21 46 LEU C N 1
ATOM 1193 C CA . LEU C 1 28 ? 40.231 46.870 -2.348 1.00 25.37 46 LEU C CA 1
ATOM 1194 C C . LEU C 1 28 ? 41.306 47.106 -3.404 1.00 25.63 46 LEU C C 1
ATOM 1195 O O . LEU C 1 28 ? 42.455 46.746 -3.121 1.00 26.00 46 LEU C O 1
ATOM 1200 N N . ALA C 1 29 ? 40.909 47.753 -4.486 1.00 25.37 47 ALA C N 1
ATOM 1201 C CA . ALA C 1 29 ? 41.895 48.056 -5.538 1.00 25.09 47 ALA C CA 1
ATOM 1202 C C . ALA C 1 29 ? 41.906 49.507 -5.934 1.00 25.08 47 ALA C C 1
ATOM 1203 O O . ALA C 1 29 ? 42.166 49.795 -7.130 1.00 26.49 47 ALA C O 1
ATOM 1205 N N . GLY C 1 30 ? 41.671 50.429 -5.018 1.00 22.75 48 GLY C N 1
ATOM 1206 C CA . GLY C 1 30 ? 41.715 51.879 -5.372 1.00 22.97 48 GLY C CA 1
ATOM 1207 C C . GLY C 1 30 ? 40.357 52.245 -5.944 1.00 23.76 48 GLY C C 1
ATOM 1208 O O . GLY C 1 30 ? 39.374 51.609 -5.541 1.00 23.48 48 GLY C O 1
ATOM 1209 N N . GLY C 1 31 ? 40.312 53.261 -6.791 1.00 23.67 49 GLY C N 1
ATOM 1210 C CA . GLY C 1 31 ? 39.030 53.659 -7.394 1.00 23.70 49 GLY C CA 1
ATOM 1211 C C . GLY C 1 31 ? 38.101 54.283 -6.348 1.00 23.84 49 GLY C C 1
ATOM 1212 O O . GLY C 1 31 ? 38.557 54.559 -5.228 1.00 23.85 49 GLY C O 1
ATOM 1213 N N . ILE C 1 32 ? 36.874 54.477 -6.794 1.00 23.19 50 ILE C N 1
ATOM 1214 C CA . ILE C 1 32 ? 35.839 55.097 -5.973 1.00 23.64 50 ILE C CA 1
ATOM 1215 C C . ILE C 1 32 ? 35.671 54.323 -4.669 1.00 21.77 50 ILE C C 1
ATOM 1216 O O . ILE C 1 32 ? 35.620 54.979 -3.603 1.00 22.62 50 ILE C O 1
ATOM 1221 N N . VAL C 1 33 ? 35.593 53.007 -4.743 1.00 20.06 51 VAL C N 1
ATOM 1222 C CA . VAL C 1 33 ? 35.408 52.227 -3.525 1.00 19.18 51 VAL C CA 1
ATOM 1223 C C . VAL C 1 33 ? 36.560 52.497 -2.560 1.00 17.35 51 VAL C C 1
ATOM 1224 O O . VAL C 1 33 ? 36.324 52.699 -1.336 1.00 19.52 51 VAL C O 1
ATOM 1228 N N . GLY C 1 34 ? 37.754 52.492 -3.066 1.00 17.76 52 GLY C N 1
ATOM 1229 C CA . GLY C 1 34 ? 38.968 52.769 -2.256 1.00 14.80 52 GLY C CA 1
ATOM 1230 C C . GLY C 1 34 ? 38.893 54.152 -1.639 1.00 16.41 52 GLY C C 1
ATOM 1231 O O . GLY C 1 34 ? 39.345 54.280 -0.472 1.00 17.15 52 GLY C O 1
ATOM 1232 N N . CYS C 1 35 ? 38.371 55.157 -2.288 1.00 14.04 53 CYS C N 1
ATOM 1233 C CA . CYS C 1 35 ? 38.254 56.525 -1.785 1.00 14.94 53 CYS C CA 1
ATOM 1234 C C . CYS C 1 35 ? 37.253 56.566 -0.617 1.00 16.23 53 CYS C C 1
ATOM 1235 O O . CYS C 1 35 ? 37.439 57.288 0.382 1.00 16.98 53 CYS C O 1
ATOM 1238 N N . ILE C 1 36 ? 36.194 55.799 -0.808 1.00 13.67 54 ILE C N 1
ATOM 1239 C CA . ILE C 1 36 ? 35.126 55.695 0.199 1.00 14.68 54 ILE C CA 1
ATOM 1240 C C . ILE C 1 36 ? 35.657 54.994 1.447 1.00 15.35 54 ILE C C 1
ATOM 1241 O O . ILE C 1 36 ? 35.330 55.488 2.555 1.00 17.21 54 ILE C O 1
ATOM 1246 N N . ALA C 1 37 ? 36.432 53.940 1.261 1.00 14.75 55 ALA C N 1
ATOM 1247 C CA . ALA C 1 37 ? 37.007 53.228 2.397 1.00 14.40 55 ALA C CA 1
ATOM 1248 C C . ALA C 1 37 ? 37.976 54.111 3.179 1.00 13.98 55 ALA C C 1
ATOM 1249 O O . ALA C 1 37 ? 37.968 54.044 4.442 1.00 11.66 55 ALA C O 1
ATOM 1251 N N . ALA C 1 38 ? 38.792 54.868 2.481 1.00 13.44 56 ALA C N 1
ATOM 1252 C CA . ALA C 1 38 ? 39.765 55.752 3.123 1.00 12.79 56 ALA C CA 1
ATOM 1253 C C . ALA C 1 38 ? 39.026 56.789 3.976 1.00 13.40 56 ALA C C 1
ATOM 1254 O O . ALA C 1 38 ? 39.502 57.103 5.065 1.00 13.85 56 ALA C O 1
ATOM 1256 N N . GLY C 1 39 ? 37.903 57.253 3.469 1.00 11.77 57 GLY C N 1
ATOM 1257 C CA . GLY C 1 39 ? 37.098 58.266 4.197 1.00 12.48 57 GLY C CA 1
ATOM 1258 C C . GLY C 1 39 ? 36.483 57.662 5.447 1.00 12.39 57 GLY C C 1
ATOM 1259 O O . GLY C 1 39 ? 36.476 58.345 6.496 1.00 10.95 57 GLY C O 1
ATOM 1260 N N . ILE C 1 40 ? 35.958 56.457 5.357 1.00 11.29 58 ILE C N 1
ATOM 1261 C CA . ILE C 1 40 ? 35.344 55.788 6.526 1.00 10.99 58 ILE C CA 1
ATOM 1262 C C . ILE C 1 40 ? 36.367 55.507 7.605 1.00 12.87 58 ILE C C 1
ATOM 1263 O O . ILE C 1 40 ? 36.107 55.672 8.800 1.00 12.19 58 ILE C O 1
ATOM 1268 N N . LEU C 1 41 ? 37.546 55.046 7.181 1.00 12.08 59 LEU C N 1
ATOM 1269 C CA . LEU C 1 41 ? 38.629 54.742 8.117 1.00 12.61 59 LEU C CA 1
ATOM 1270 C C . LEU C 1 41 ? 39.016 55.981 8.913 1.00 12.30 59 LEU C C 1
ATOM 1271 O O . LEU C 1 41 ? 39.246 55.853 10.128 1.00 13.13 59 LEU C O 1
ATOM 1276 N N . ALA C 1 42 ? 39.123 57.094 8.235 1.00 11.22 60 ALA C N 1
ATOM 1277 C CA . ALA C 1 42 ? 39.489 58.371 8.861 1.00 10.36 60 ALA C CA 1
ATOM 1278 C C . ALA C 1 42 ? 38.433 58.763 9.897 1.00 11.68 60 ALA C C 1
ATOM 1279 O O . ALA C 1 42 ? 38.811 59.202 11.018 1.00 13.30 60 ALA C O 1
ATOM 1281 N N . ILE C 1 43 ? 37.182 58.610 9.535 1.00 9.93 61 ILE C N 1
ATOM 1282 C CA . ILE C 1 43 ? 36.091 58.998 10.484 1.00 11.19 61 ILE C CA 1
ATOM 1283 C C . ILE C 1 43 ? 36.098 58.067 11.685 1.00 11.92 61 ILE C C 1
ATOM 1284 O O . ILE C 1 43 ? 35.945 58.556 12.816 1.00 13.43 61 ILE C O 1
ATOM 1289 N N . LEU C 1 44 ? 36.249 56.773 11.498 1.00 10.90 62 LEU C N 1
ATOM 1290 C CA . LEU C 1 44 ? 36.327 55.819 12.602 1.00 10.50 62 LEU C CA 1
ATOM 1291 C C . LEU C 1 44 ? 37.479 56.150 13.537 1.00 11.19 62 LEU C C 1
ATOM 1292 O O . LEU C 1 44 ? 37.347 56.089 14.779 1.00 10.62 62 LEU C O 1
ATOM 1297 N N . GLN C 1 45 ? 38.645 56.476 12.972 1.00 12.42 63 GLN C N 1
ATOM 1298 C CA . GLN C 1 45 ? 39.771 56.795 13.832 1.00 12.59 63 GLN C CA 1
ATOM 1299 C C . GLN C 1 45 ? 39.444 58.067 14.615 1.00 13.82 63 GLN C C 1
ATOM 1300 O O . GLN C 1 45 ? 39.816 58.161 15.793 1.00 14.49 63 GLN C O 1
ATOM 1306 N N . GLY C 1 46 ? 38.869 59.017 13.925 1.00 11.44 64 GLY C N 1
ATOM 1307 C CA . GLY C 1 46 ? 38.542 60.320 14.552 1.00 10.73 64 GLY C CA 1
ATOM 1308 C C . GLY C 1 46 ? 37.683 60.131 15.796 1.00 10.67 64 GLY C C 1
ATOM 1309 O O . GLY C 1 46 ? 37.867 60.799 16.843 1.00 11.71 64 GLY C O 1
ATOM 1310 N N . PHE C 1 47 ? 36.706 59.240 15.703 1.00 11.00 65 PHE C N 1
ATOM 1311 C CA . PHE C 1 47 ? 35.752 59.001 16.796 1.00 9.99 65 PHE C CA 1
ATOM 1312 C C . PHE C 1 47 ? 36.321 58.202 17.951 1.00 9.24 65 PHE C C 1
ATOM 1313 O O . PHE C 1 47 ? 35.557 57.995 18.953 1.00 10.14 65 PHE C O 1
ATOM 1321 N N . GLU C 1 48 ? 37.525 57.699 17.861 1.00 9.10 66 GLU C N 1
ATOM 1322 C CA . GLU C 1 48 ? 38.052 56.930 18.986 1.00 10.66 66 GLU C CA 1
ATOM 1323 C C . GLU C 1 48 ? 38.052 57.780 20.253 1.00 10.97 66 GLU C C 1
ATOM 1324 O O . GLU C 1 48 ? 37.762 57.305 21.339 1.00 10.86 66 GLU C O 1
ATOM 1330 N N . VAL C 1 49 ? 38.349 59.066 20.117 1.00 13.27 67 VAL C N 1
ATOM 1331 C CA . VAL C 1 49 ? 38.403 59.952 21.290 1.00 13.29 67 VAL C CA 1
ATOM 1332 C C . VAL C 1 49 ? 37.049 60.035 21.990 1.00 13.95 67 VAL C C 1
ATOM 1333 O O .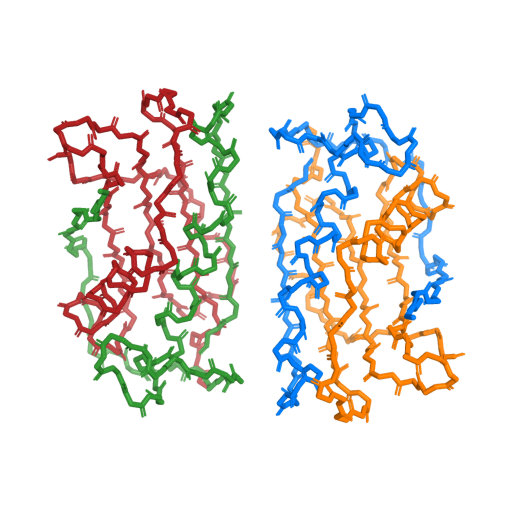 VAL C 1 49 ? 37.056 60.205 23.251 1.00 13.74 67 VAL C O 1
ATOM 1337 N N . ASN C 1 50 ? 35.959 59.896 21.277 1.00 12.75 68 ASN C N 1
ATOM 1338 C CA . ASN C 1 50 ? 34.581 59.979 21.771 1.00 12.61 68 ASN C CA 1
ATOM 1339 C C . ASN C 1 50 ? 34.069 58.734 22.445 1.00 13.21 68 ASN C C 1
ATOM 1340 O O . ASN C 1 50 ? 33.160 58.853 23.321 1.00 14.38 68 ASN C O 1
ATOM 1345 N N . TRP C 1 51 ? 34.565 57.550 22.147 1.00 11.95 69 TRP C N 1
ATOM 1346 C CA . TRP C 1 51 ? 34.148 56.344 22.859 1.00 12.14 69 TRP C CA 1
ATOM 1347 C C . TRP C 1 51 ? 35.056 56.222 24.107 1.00 11.81 69 TRP C C 1
ATOM 1348 O O . TRP C 1 51 ? 34.579 55.631 25.048 1.00 12.35 69 TRP C O 1
ATOM 1359 N N . HIS C 1 52 ? 36.242 56.758 24.058 1.00 12.08 70 HIS C N 1
ATOM 1360 C CA . HIS C 1 52 ? 37.163 56.784 25.175 1.00 11.46 70 HIS C CA 1
ATOM 1361 C C . HIS C 1 52 ? 36.710 57.721 26.310 1.00 12.82 70 HIS C C 1
ATOM 1362 O O . HIS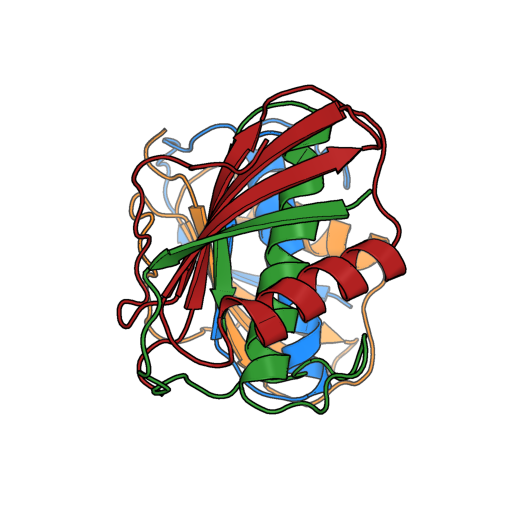 C 1 52 ? 36.764 57.317 27.483 1.00 14.40 70 HIS C O 1
ATOM 1369 N N . ASN C 1 53 ? 36.198 58.872 25.944 1.00 13.21 71 ASN C N 1
ATOM 1370 C CA . ASN C 1 53 ? 35.807 59.961 26.823 1.00 13.04 71 ASN C CA 1
ATOM 1371 C C . ASN C 1 53 ? 34.354 60.383 26.819 1.00 11.92 71 ASN C C 1
ATOM 1372 O O . ASN C 1 53 ? 33.969 61.128 27.760 1.00 10.44 71 ASN C O 1
ATOM 1377 N N . GLY C 1 54 ? 33.581 59.951 25.854 1.00 10.82 72 GLY C N 1
ATOM 1378 C CA . GLY C 1 54 ? 32.157 60.325 25.731 1.00 13.10 72 GLY C CA 1
ATOM 1379 C C . GLY C 1 54 ? 32.002 61.397 24.648 1.00 14.41 72 GLY C C 1
ATOM 1380 O O . GLY C 1 54 ? 32.964 61.935 24.117 1.00 16.28 72 GLY C O 1
ATOM 1381 N N . GLY C 1 55 ? 30.737 61.667 24.303 1.00 15.32 73 GLY C N 1
ATOM 1382 C CA . GLY C 1 55 ? 30.418 62.679 23.323 1.00 15.91 73 GLY C CA 1
ATOM 1383 C C . GLY C 1 55 ? 30.276 62.133 21.904 1.00 15.39 73 GLY C C 1
ATOM 1384 O O . GLY C 1 55 ? 30.455 60.970 21.561 1.00 16.58 73 GLY C O 1
ATOM 1385 N N . GLY C 1 56 ? 30.016 63.080 21.034 1.00 15.43 74 GLY C N 1
ATOM 1386 C CA . GLY C 1 56 ? 29.844 62.823 19.597 1.00 15.68 74 GLY C CA 1
ATOM 1387 C C . GLY C 1 56 ? 30.000 64.137 18.864 1.00 15.37 74 GLY C C 1
ATOM 1388 O O . GLY C 1 56 ? 30.455 65.141 19.428 1.00 16.45 74 GLY C O 1
ATOM 1389 N N . GLY C 1 57 ? 29.588 64.095 17.605 1.00 15.90 75 GLY C N 1
ATOM 1390 C CA . GLY C 1 57 ? 29.707 65.305 16.754 1.00 13.27 75 GLY C CA 1
ATOM 1391 C C . GLY C 1 57 ? 29.704 64.766 15.307 1.00 12.76 75 GLY C C 1
ATOM 1392 O O . GLY C 1 57 ? 29.385 63.596 15.147 1.00 10.06 75 GLY C O 1
ATOM 1393 N N . ASP C 1 58 ? 30.042 65.657 14.411 1.00 13.09 76 ASP C N 1
ATOM 1394 C CA . ASP C 1 58 ? 30.031 65.363 12.961 1.00 13.39 76 ASP C CA 1
ATOM 1395 C C . ASP C 1 58 ? 31.448 65.455 12.432 1.00 12.46 76 ASP C C 1
ATOM 1396 O O . ASP C 1 58 ? 32.072 66.538 12.599 1.00 11.78 76 ASP C O 1
ATOM 1401 N N . ARG C 1 59 ? 31.901 64.387 11.841 1.00 11.37 77 ARG C N 1
ATOM 1402 C CA . ARG C 1 59 ? 33.259 64.314 11.259 1.00 10.79 77 ARG C CA 1
ATOM 1403 C C . ARG C 1 59 ? 33.124 64.094 9.756 1.00 10.72 77 ARG C C 1
ATOM 1404 O O . ARG C 1 59 ? 32.234 63.325 9.327 1.00 9.59 77 ARG C O 1
ATOM 1412 N N . SER C 1 60 ? 33.997 64.711 8.976 1.00 9.82 78 SER C N 1
ATOM 1413 C CA . SER C 1 60 ? 33.925 64.503 7.508 1.00 8.67 78 SER C CA 1
ATOM 1414 C C . SER C 1 60 ? 35.272 64.080 6.991 1.00 9.13 78 SER C C 1
ATOM 1415 O O . SER C 1 60 ? 36.274 64.038 7.734 1.00 9.48 78 SER C O 1
ATOM 1418 N N . ASN C 1 61 ? 35.272 63.686 5.706 1.00 9.83 79 ASN C N 1
ATOM 1419 C CA . ASN C 1 61 ? 36.571 63.321 5.087 1.00 9.59 79 ASN C CA 1
ATOM 1420 C C . ASN C 1 61 ? 36.302 63.478 3.566 1.00 10.61 79 ASN C C 1
ATOM 1421 O O . ASN C 1 61 ? 35.203 63.051 3.165 1.00 9.38 79 ASN C O 1
ATOM 1426 N N . PRO C 1 62 ? 37.195 64.103 2.894 1.00 11.93 80 PRO C N 1
ATOM 1427 C CA . PRO C 1 62 ? 37.042 64.238 1.420 1.00 12.61 80 PRO C CA 1
ATOM 1428 C C . PRO C 1 62 ? 36.991 62.847 0.826 1.00 13.38 80 PRO C C 1
ATOM 1429 O O . PRO C 1 62 ? 37.641 61.894 1.314 1.00 14.81 80 PRO C O 1
ATOM 1433 N N . VAL C 1 63 ? 36.282 62.686 -0.305 1.00 15.09 81 VAL C N 1
ATOM 1434 C CA . VAL C 1 63 ? 36.181 61.326 -0.914 1.00 14.40 81 VAL C CA 1
ATOM 1435 C C . VAL C 1 63 ? 36.211 61.430 -2.445 1.00 15.37 81 VAL C C 1
ATOM 1436 O O . VAL C 1 63 ? 36.443 60.432 -3.178 1.00 13.46 81 VAL C O 1
ATOM 1441 N N . GLY D 2 1 ? 33.685 64.661 -9.536 1.00 41.69 146 GLY D N 1
ATOM 1442 C CA . GLY D 2 1 ? 32.433 63.972 -9.140 1.00 40.56 146 GLY D CA 1
ATOM 1443 C C . GLY D 2 1 ? 31.583 65.014 -8.416 1.00 40.33 146 GLY D C 1
ATOM 1444 O O . GLY D 2 1 ? 32.089 66.131 -8.180 1.00 41.63 146 GLY D O 1
ATOM 1445 N N . GLU D 2 2 ? 30.365 64.641 -8.116 1.00 38.84 147 GLU D N 1
ATOM 1446 C CA . GLU D 2 2 ? 29.413 65.532 -7.425 1.00 37.58 147 GLU D CA 1
ATOM 1447 C C . GLU D 2 2 ? 29.536 65.387 -5.909 1.00 34.88 147 GLU D C 1
ATOM 1448 O O . GLU D 2 2 ? 29.677 66.441 -5.240 1.00 35.67 147 GLU D O 1
ATOM 1454 N N . ALA D 2 3 ? 29.474 64.176 -5.386 1.00 31.41 148 ALA D N 1
ATOM 1455 C CA . ALA D 2 3 ? 29.665 63.986 -3.922 1.00 27.42 148 ALA D CA 1
ATOM 1456 C C . ALA D 2 3 ? 31.195 64.076 -3.718 1.00 25.05 148 ALA D C 1
ATOM 1457 O O . ALA D 2 3 ? 31.926 63.321 -4.379 1.00 23.85 148 ALA D O 1
ATOM 1459 N N . THR D 2 4 ? 31.615 64.972 -2.864 1.00 22.15 149 THR D N 1
ATOM 1460 C CA . THR D 2 4 ? 33.033 65.192 -2.569 1.00 20.03 149 THR D CA 1
ATOM 1461 C C . THR D 2 4 ? 33.465 64.891 -1.139 1.00 17.89 149 THR D C 1
ATOM 1462 O O . THR D 2 4 ? 34.683 64.876 -0.856 1.00 18.38 149 THR D O 1
ATOM 1466 N N . THR D 2 5 ? 32.513 64.631 -0.286 1.00 17.58 150 THR D N 1
ATOM 1467 C CA . THR D 2 5 ? 32.729 64.410 1.146 1.00 15.45 150 THR D CA 1
ATOM 1468 C C . THR D 2 5 ? 31.868 63.316 1.746 1.00 14.97 150 THR D C 1
ATOM 1469 O O . THR D 2 5 ? 30.660 63.222 1.434 1.00 15.44 150 THR D O 1
ATOM 1473 N N . ILE D 2 6 ? 32.449 62.587 2.691 1.00 13.15 151 ILE D N 1
ATOM 1474 C CA . ILE D 2 6 ? 31.626 61.558 3.392 1.00 10.37 151 ILE D CA 1
ATOM 1475 C C . ILE D 2 6 ? 31.498 62.113 4.835 1.00 10.83 151 ILE D C 1
ATOM 1476 O O . ILE D 2 6 ? 32.524 62.715 5.270 1.00 11.10 151 ILE D O 1
ATOM 1481 N N . TRP D 2 7 ? 30.353 61.995 5.404 1.00 9.37 152 TRP D N 1
ATOM 1482 C CA . TRP D 2 7 ? 30.074 62.487 6.776 1.00 10.41 152 TRP D CA 1
ATOM 1483 C C . TRP D 2 7 ? 29.654 61.319 7.683 1.00 9.24 152 TRP D C 1
ATOM 1484 O O . TRP D 2 7 ? 29.001 60.391 7.220 1.00 9.34 152 TRP D O 1
ATOM 1495 N N . GLY D 2 8 ? 30.053 61.507 8.914 1.00 9.86 153 GLY D N 1
ATOM 1496 C CA . GLY D 2 8 ? 29.715 60.540 10.004 1.00 9.33 153 GLY D CA 1
ATOM 1497 C C . GLY D 2 8 ? 29.108 61.382 11.124 1.00 7.37 153 GLY D C 1
ATOM 1498 O O . GLY D 2 8 ? 29.698 62.326 11.625 1.00 7.27 153 GLY D O 1
ATOM 1499 N N . VAL D 2 9 ? 27.831 61.107 11.443 1.00 8.56 154 VAL D N 1
ATOM 1500 C CA . VAL D 2 9 ? 27.133 61.828 12.539 1.00 8.75 154 VAL D CA 1
ATOM 1501 C C . VAL D 2 9 ? 27.140 60.791 13.686 1.00 8.59 154 VAL D C 1
ATOM 1502 O O . VAL D 2 9 ? 26.513 59.736 13.484 1.00 9.45 154 VAL D O 1
ATOM 1506 N N . GLY D 2 10 ? 27.855 61.047 14.755 1.00 8.38 155 GLY D N 1
ATOM 1507 C CA . GLY D 2 10 ? 27.993 60.018 15.798 1.00 8.71 155 GLY D CA 1
ATOM 1508 C C . GLY D 2 10 ? 27.581 60.404 17.222 1.00 7.81 155 GLY D C 1
ATOM 1509 O O . GLY D 2 10 ? 27.532 61.579 17.550 1.00 7.35 155 GLY D O 1
ATOM 1510 N N . ALA D 2 11 ? 27.423 59.363 18.004 1.00 7.98 156 ALA D N 1
ATOM 1511 C CA . ALA D 2 11 ? 27.108 59.506 19.453 1.00 9.41 156 ALA D CA 1
ATOM 1512 C C . ALA D 2 11 ? 27.649 58.253 20.146 1.00 9.86 156 ALA D C 1
ATOM 1513 O O . ALA D 2 11 ? 27.607 57.146 19.629 1.00 10.83 156 ALA D O 1
ATOM 1515 N N . ASP D 2 12 ? 28.068 58.485 21.404 1.00 9.92 157 ASP D N 1
ATOM 1516 C CA . ASP D 2 12 ? 28.604 57.404 22.213 1.00 10.42 157 ASP D CA 1
ATOM 1517 C C . ASP D 2 12 ? 27.459 56.587 22.824 1.00 11.16 157 ASP D C 1
ATOM 1518 O O . ASP D 2 12 ? 26.501 57.237 23.291 1.00 10.49 157 ASP D O 1
ATOM 1523 N N . GLU D 2 13 ? 27.636 55.307 22.893 1.00 10.76 158 GLU D N 1
ATOM 1524 C CA . GLU D 2 13 ? 26.634 54.441 23.583 1.00 11.70 158 GLU D CA 1
ATOM 1525 C C . GLU D 2 13 ? 27.244 53.970 24.901 1.00 10.50 158 GLU D C 1
ATOM 1526 O O . GLU D 2 13 ? 26.611 54.013 25.959 1.00 12.01 158 GLU D O 1
ATOM 1532 N N . ALA D 2 14 ? 28.502 53.548 24.898 1.00 11.85 159 ALA D N 1
ATOM 1533 C CA . ALA D 2 14 ? 29.205 53.081 26.105 1.00 10.24 159 ALA D CA 1
ATOM 1534 C C . ALA D 2 14 ? 30.625 53.635 26.079 1.00 10.44 159 ALA D C 1
ATOM 1535 O O . ALA D 2 14 ? 31.177 53.821 24.973 1.00 9.62 159 ALA D O 1
ATOM 1537 N N . ILE D 2 15 ? 31.187 53.872 27.245 1.00 10.87 160 ILE D N 1
ATOM 1538 C CA . ILE D 2 15 ? 32.587 54.343 27.319 1.00 11.42 160 ILE D CA 1
ATOM 1539 C C . ILE D 2 15 ? 33.403 53.054 27.153 1.00 12.72 160 ILE D C 1
ATOM 1540 O O . ILE D 2 15 ? 33.073 52.046 27.796 1.00 15.75 160 ILE D O 1
ATOM 1545 N N . ASP D 2 16 ? 34.459 53.042 26.374 1.00 13.08 161 ASP D N 1
ATOM 1546 C CA . ASP D 2 16 ? 35.275 51.800 26.193 1.00 14.04 161 ASP D CA 1
ATOM 1547 C C . ASP D 2 16 ? 36.681 52.380 26.019 1.00 13.99 161 ASP D C 1
ATOM 1548 O O . ASP D 2 16 ? 36.831 53.232 25.147 1.00 15.57 161 ASP D O 1
ATOM 1553 N N . LYS D 2 17 ? 37.629 51.961 26.854 1.00 15.63 162 LYS D N 1
ATOM 1554 C CA . LYS D 2 17 ? 38.967 52.579 26.713 1.00 17.17 162 LYS D CA 1
ATOM 1555 C C . LYS D 2 17 ? 39.820 51.898 25.664 1.00 17.22 162 LYS D C 1
ATOM 1556 O O . LYS D 2 17 ? 40.904 52.419 25.327 1.00 16.54 162 LYS D O 1
ATOM 1562 N N . GLY D 2 18 ? 39.294 50.820 25.130 1.00 15.60 163 GLY D N 1
ATOM 1563 C CA . GLY D 2 18 ? 39.978 50.031 24.102 1.00 16.58 163 GLY D CA 1
ATOM 1564 C C . GLY D 2 18 ? 39.975 50.788 22.780 1.00 16.79 163 GLY D C 1
ATOM 1565 O O . GLY D 2 18 ? 39.223 51.790 22.550 1.00 14.88 163 GLY D O 1
ATOM 1566 N N . THR D 2 19 ? 40.811 50.264 21.890 1.00 15.68 164 THR D N 1
ATOM 1567 C CA . THR D 2 19 ? 40.985 50.804 20.544 1.00 17.40 164 THR D CA 1
ATOM 1568 C C . THR D 2 19 ? 41.215 49.648 19.558 1.00 18.92 164 THR D C 1
ATOM 1569 O O . THR D 2 19 ? 42.109 48.840 19.841 1.00 20.04 164 THR D O 1
ATOM 1573 N N . PRO D 2 20 ? 40.468 49.619 18.473 1.00 19.71 165 PRO D N 1
ATOM 1574 C CA . PRO D 2 20 ? 40.611 48.586 17.457 1.00 19.55 165 PRO D CA 1
ATOM 1575 C C . PRO D 2 20 ? 41.979 48.703 16.788 1.00 19.42 165 PRO D C 1
ATOM 1576 O O . PRO D 2 20 ? 42.546 49.801 16.717 1.00 18.26 165 PRO D O 1
ATOM 1580 N N . SER D 2 21 ? 42.489 47.571 16.317 1.00 19.50 166 SER D N 1
ATOM 1581 C CA . SER D 2 21 ? 43.779 47.596 15.589 1.00 19.61 166 SER D CA 1
ATOM 1582 C C . SER D 2 21 ? 43.536 48.258 14.217 1.00 20.75 166 SER D C 1
ATOM 1583 O O . SER D 2 21 ? 42.404 48.428 13.773 1.00 17.96 166 SER D O 1
ATOM 1586 N N . LYS D 2 22 ? 44.644 48.598 13.618 1.00 21.87 167 LYS D N 1
ATOM 1587 C CA . LYS D 2 22 ? 44.697 49.222 12.289 1.00 24.08 167 LYS D CA 1
ATOM 1588 C C . LYS D 2 22 ? 44.022 48.259 11.316 1.00 23.31 167 LYS D C 1
ATOM 1589 O O . LYS D 2 22 ? 43.222 48.677 10.463 1.00 23.92 167 LYS D O 1
ATOM 1595 N N . ASN D 2 23 ? 44.290 46.989 11.496 1.00 23.16 168 ASN D N 1
ATOM 1596 C CA . ASN D 2 23 ? 43.700 45.914 10.684 1.00 23.69 168 ASN D CA 1
ATOM 1597 C C . ASN D 2 23 ? 42.182 45.866 10.837 1.00 22.22 168 ASN D C 1
ATOM 1598 O O . ASN D 2 23 ? 41.454 45.714 9.851 1.00 21.08 168 ASN D O 1
ATOM 1603 N N . ASP D 2 24 ? 41.715 45.874 12.078 1.00 20.53 169 ASP D N 1
ATOM 1604 C CA . ASP D 2 24 ? 40.275 45.869 12.351 1.00 18.21 169 ASP D CA 1
ATOM 1605 C C . ASP D 2 24 ? 39.620 47.027 11.596 1.00 15.58 169 ASP D C 1
ATOM 1606 O O . ASP D 2 24 ? 38.563 46.851 10.999 1.00 15.34 169 ASP D O 1
ATOM 1611 N N . LEU D 2 25 ? 40.204 48.200 11.769 1.00 13.72 170 LEU D N 1
ATOM 1612 C CA . LEU D 2 25 ? 39.656 49.405 11.171 1.00 15.43 170 LEU D CA 1
ATOM 1613 C C . LEU D 2 25 ? 39.575 49.281 9.644 1.00 15.51 170 LEU D C 1
ATOM 1614 O O . LEU D 2 25 ? 38.589 49.718 9.040 1.00 15.13 170 LEU D O 1
ATOM 1619 N N . GLN D 2 26 ? 40.646 48.739 9.093 1.00 16.28 171 GLN D N 1
ATOM 1620 C CA . GLN D 2 26 ? 40.745 48.530 7.631 1.00 16.52 171 GLN D CA 1
ATOM 1621 C C . GLN D 2 26 ? 39.669 47.574 7.160 1.00 17.40 171 GLN D C 1
ATOM 1622 O O . GLN D 2 26 ? 38.973 47.883 6.170 1.00 18.60 171 GLN D O 1
ATOM 1628 N N . ASN D 2 27 ? 39.515 46.480 7.870 1.00 17.62 172 ASN D N 1
ATOM 1629 C CA . ASN D 2 27 ? 38.480 45.497 7.489 1.00 19.19 172 ASN D CA 1
ATOM 1630 C C . ASN D 2 27 ? 37.098 46.077 7.676 1.00 18.80 172 ASN D C 1
ATOM 1631 O O . ASN D 2 27 ? 36.173 45.728 6.905 1.00 19.97 172 ASN D O 1
ATOM 1636 N N . MET D 2 28 ? 36.881 46.954 8.678 1.00 18.85 173 MET D N 1
ATOM 1637 C CA . MET D 2 28 ? 35.536 47.508 8.893 1.00 16.88 173 MET D CA 1
ATOM 1638 C C . MET D 2 28 ? 35.163 48.453 7.756 1.00 15.91 173 MET D C 1
ATOM 1639 O O . MET D 2 28 ? 34.036 48.492 7.244 1.00 14.91 173 MET D O 1
ATOM 1644 N N . SER D 2 29 ? 36.127 49.282 7.414 1.00 14.67 174 SER D N 1
ATOM 1645 C CA . SER D 2 29 ? 35.964 50.324 6.393 1.00 14.42 174 SER D CA 1
ATOM 1646 C C . SER D 2 29 ? 35.735 49.720 5.015 1.00 15.18 174 SER D C 1
ATOM 1647 O O . SER D 2 29 ? 34.815 50.117 4.279 1.00 13.06 174 SER D O 1
ATOM 1650 N N . ALA D 2 30 ? 36.596 48.773 4.674 1.00 14.60 175 ALA D N 1
ATOM 1651 C CA . ALA D 2 30 ? 36.509 48.101 3.360 1.00 16.10 175 ALA D CA 1
ATOM 1652 C C . ALA D 2 30 ? 35.139 47.430 3.194 1.00 17.13 175 ALA D C 1
ATOM 1653 O O . ALA D 2 30 ? 34.526 47.536 2.127 1.00 17.37 175 ALA D O 1
ATOM 1655 N N . ASP D 2 31 ? 34.719 46.748 4.239 1.00 16.53 176 ASP D N 1
ATOM 1656 C CA . ASP D 2 31 ? 33.423 46.058 4.247 1.00 17.13 176 ASP D CA 1
ATOM 1657 C C . ASP D 2 31 ? 32.291 47.030 3.960 1.00 16.27 176 ASP D C 1
ATOM 1658 O O . ASP D 2 31 ? 31.470 46.773 3.080 1.00 14.59 176 ASP D O 1
ATOM 1663 N N . LEU D 2 32 ? 32.268 48.111 4.733 1.00 15.67 177 LEU D N 1
ATOM 1664 C CA . LEU D 2 32 ? 31.140 49.070 4.513 1.00 16.00 177 LEU D CA 1
ATOM 1665 C C . LEU D 2 32 ? 31.198 49.668 3.104 1.00 16.00 177 LEU D C 1
ATOM 1666 O O . LEU D 2 32 ? 30.156 49.834 2.444 1.00 14.84 177 LEU D O 1
ATOM 1671 N N . ALA D 2 33 ? 32.401 50.077 2.702 1.00 16.84 178 ALA D N 1
ATOM 1672 C CA . ALA D 2 33 ? 32.600 50.744 1.412 1.00 15.77 178 ALA D CA 1
ATOM 1673 C C . ALA D 2 33 ? 32.172 49.878 0.230 1.00 17.59 178 ALA D C 1
ATOM 1674 O O . ALA D 2 33 ? 31.351 50.303 -0.615 1.00 17.54 178 ALA D O 1
ATOM 1676 N N . LYS D 2 34 ? 32.702 48.697 0.202 1.00 18.37 179 LYS D N 1
ATOM 1677 C CA . LYS D 2 34 ? 32.479 47.699 -0.831 1.00 21.53 179 LYS D CA 1
ATOM 1678 C C . LYS D 2 34 ? 31.139 47.011 -0.826 1.00 21.07 179 LYS D C 1
ATOM 1679 O O . LYS D 2 34 ? 30.531 46.936 -1.932 1.00 22.39 179 LYS D O 1
ATOM 1685 N N . ASN D 2 35 ? 30.664 46.524 0.301 1.00 20.79 180 ASN D N 1
ATOM 1686 C CA . ASN D 2 35 ? 29.403 45.789 0.413 1.00 19.87 180 ASN D CA 1
ATOM 1687 C C . ASN D 2 35 ? 28.208 46.633 0.808 1.00 20.25 180 ASN D C 1
ATOM 1688 O O . ASN D 2 35 ? 27.080 46.159 0.603 1.00 22.20 180 ASN D O 1
ATOM 1693 N N . GLY D 2 36 ? 28.427 47.797 1.341 1.00 19.40 181 GLY D N 1
ATOM 1694 C CA . GLY D 2 36 ? 27.341 48.697 1.748 1.00 18.19 181 GLY D CA 1
ATOM 1695 C C . GLY D 2 36 ? 27.112 49.746 0.688 1.00 18.20 181 GLY D C 1
ATOM 1696 O O . GLY D 2 36 ? 26.098 49.727 -0.026 1.00 17.92 181 GLY D O 1
ATOM 1697 N N . PHE D 2 37 ? 28.008 50.723 0.631 1.00 18.02 182 PHE D N 1
ATOM 1698 C CA . PHE D 2 37 ? 27.900 51.826 -0.328 1.00 18.05 182 PHE D CA 1
ATOM 1699 C C . PHE D 2 37 ? 27.997 51.296 -1.766 1.00 18.72 182 PHE D C 1
ATOM 1700 O O . PHE D 2 37 ? 27.321 51.858 -2.632 1.00 18.09 182 PHE D O 1
ATOM 1708 N N . LYS D 2 38 ? 28.808 50.276 -1.951 1.00 19.09 183 LYS D N 1
ATOM 1709 C CA . LYS D 2 38 ? 29.021 49.669 -3.272 1.00 21.67 183 LYS D CA 1
ATOM 1710 C C . LYS D 2 38 ? 29.392 50.695 -4.331 1.00 22.88 183 LYS D C 1
ATOM 1711 O O . LYS D 2 38 ? 28.956 50.603 -5.506 1.00 22.73 183 LYS D O 1
ATOM 1717 N N . GLY D 2 39 ? 30.151 51.700 -3.921 1.00 22.24 184 GLY D N 1
ATOM 1718 C CA . GLY D 2 39 ? 30.649 52.771 -4.746 1.00 22.58 184 GLY D CA 1
ATOM 1719 C C . GLY D 2 39 ? 29.602 53.774 -5.154 1.00 22.63 184 GLY D C 1
ATOM 1720 O O . GLY D 2 39 ? 29.828 54.486 -6.152 1.00 24.23 184 GLY D O 1
ATOM 1721 N N . HIS D 2 40 ? 28.499 53.874 -4.467 1.00 22.12 185 HIS D N 1
ATOM 1722 C CA . HIS D 2 40 ? 27.430 54.831 -4.802 1.00 22.30 185 HIS D CA 1
ATOM 1723 C C . HIS D 2 40 ? 27.092 55.703 -3.604 1.00 21.74 185 HIS D C 1
ATOM 1724 O O . HIS D 2 40 ? 27.500 55.324 -2.486 1.00 22.95 185 HIS D O 1
ATOM 1731 N N . GLN D 2 41 ? 26.342 56.754 -3.834 1.00 21.25 186 GLN D N 1
ATOM 1732 C CA . GLN D 2 41 ? 25.887 57.626 -2.708 1.00 19.96 186 GLN D CA 1
ATOM 1733 C C . GLN D 2 41 ? 24.907 56.773 -1.899 1.00 19.00 186 GLN D C 1
ATOM 1734 O O . GLN D 2 41 ? 24.461 55.713 -2.382 1.00 16.84 186 GLN D O 1
ATOM 1740 N N . GLY D 2 42 ? 24.620 57.210 -0.666 1.00 17.35 187 GLY D N 1
ATOM 1741 C CA . GLY D 2 42 ? 23.723 56.440 0.189 1.00 15.65 187 GLY D CA 1
ATOM 1742 C C . GLY D 2 42 ? 23.942 56.817 1.662 1.00 15.27 187 GLY D C 1
ATOM 1743 O O . GLY D 2 42 ? 24.754 57.706 1.919 1.00 14.11 187 GLY D O 1
ATOM 1744 N N . VAL D 2 43 ? 23.191 56.204 2.531 1.00 14.75 188 VAL D N 1
ATOM 1745 C CA . VAL D 2 43 ? 23.273 56.476 3.993 1.00 13.88 188 VAL D CA 1
ATOM 1746 C C . VAL D 2 43 ? 23.300 55.130 4.722 1.00 12.93 188 VAL D C 1
ATOM 1747 O O . VAL D 2 43 ? 22.512 54.263 4.379 1.00 12.30 188 VAL D O 1
ATOM 1751 N N . ALA D 2 44 ? 24.239 55.016 5.661 1.00 13.62 189 ALA D N 1
ATOM 1752 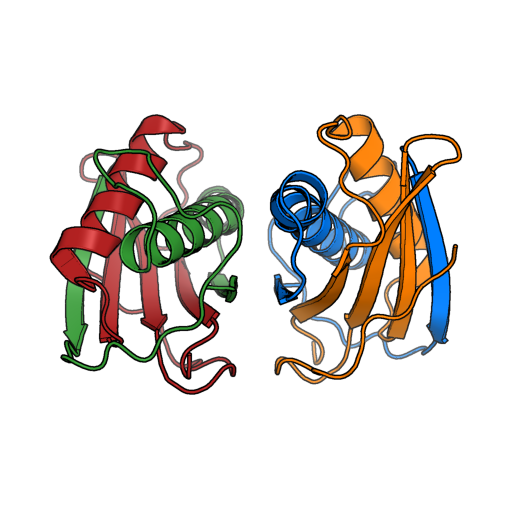C CA . ALA D 2 44 ? 24.328 53.758 6.456 1.00 11.28 189 ALA D CA 1
ATOM 1753 C C . ALA D 2 44 ? 24.162 54.094 7.955 1.00 10.94 189 ALA D C 1
ATOM 1754 O O . ALA D 2 44 ? 24.618 55.171 8.391 1.00 11.64 189 ALA D O 1
ATOM 1756 N N . CYS D 2 45 ? 23.520 53.150 8.622 1.00 11.27 190 CYS D N 1
ATOM 1757 C CA . CYS D 2 45 ? 23.311 53.295 10.104 1.00 10.21 190 CYS D CA 1
ATOM 1758 C C . CYS D 2 45 ? 24.240 52.222 10.646 1.00 9.86 190 CYS D C 1
ATOM 1759 O O . CYS D 2 45 ? 24.166 51.144 10.059 1.00 11.36 190 CYS D O 1
ATOM 1762 N N . SER D 2 46 ? 25.057 52.498 11.656 1.00 8.17 191 SER D N 1
ATOM 1763 C CA . SER D 2 46 ? 25.964 51.470 12.140 1.00 8.32 191 SER D CA 1
ATOM 1764 C C . SER D 2 46 ? 26.338 51.609 13.617 1.00 9.04 191 SER D C 1
ATOM 1765 O O . SER D 2 46 ? 26.182 52.669 14.253 1.00 8.37 191 SER D O 1
ATOM 1768 N N . THR D 2 47 ? 26.883 50.524 14.118 1.00 9.59 192 THR D N 1
ATOM 1769 C CA . THR D 2 47 ? 27.366 50.501 15.514 1.00 8.73 192 THR D CA 1
ATOM 1770 C C . THR D 2 47 ? 28.757 49.879 15.568 1.00 8.92 192 THR D C 1
ATOM 1771 O O . THR D 2 47 ? 29.030 48.770 15.063 1.00 9.54 192 THR D O 1
ATOM 1775 N N . VAL D 2 48 ? 29.655 50.605 16.188 1.00 9.55 193 VAL D N 1
ATOM 1776 C CA . VAL D 2 48 ? 31.019 50.036 16.440 1.00 9.52 193 VAL D CA 1
ATOM 1777 C C . VAL D 2 48 ? 30.847 49.112 17.650 1.00 11.73 193 VAL D C 1
ATOM 1778 O O . VAL D 2 48 ? 30.329 49.553 18.684 1.00 12.17 193 VAL D O 1
ATOM 1782 N N . LYS D 2 49 ? 31.259 47.858 17.564 1.00 11.10 194 LYS D N 1
ATOM 1783 C CA . LYS D 2 49 ? 31.129 46.898 18.648 1.00 13.40 194 LYS D CA 1
ATOM 1784 C C . LYS D 2 49 ? 32.473 46.344 19.119 1.00 13.56 194 LYS D C 1
ATOM 1785 O O . LYS D 2 49 ? 33.347 46.138 18.274 1.00 14.74 194 LYS D O 1
ATOM 1791 N N . ASP D 2 50 ? 32.522 46.110 20.391 1.00 12.81 195 ASP D N 1
ATOM 1792 C CA . ASP D 2 50 ? 33.717 45.537 21.076 1.00 13.36 195 ASP D CA 1
ATOM 1793 C C . ASP D 2 50 ? 33.163 44.206 21.624 1.00 15.14 195 ASP D C 1
ATOM 1794 O O . ASP D 2 50 ? 32.558 44.242 22.722 1.00 16.36 195 ASP D O 1
ATOM 1799 N N . GLY D 2 51 ? 33.262 43.171 20.828 1.00 15.27 196 GLY D N 1
ATOM 1800 C CA . GLY D 2 51 ? 32.689 41.861 21.268 1.00 16.83 196 GLY D CA 1
ATOM 1801 C C . GLY D 2 51 ? 31.182 42.083 21.177 1.00 17.79 196 GLY D C 1
ATOM 1802 O O . GLY D 2 51 ? 30.710 42.574 20.148 1.00 18.15 196 GLY D O 1
ATOM 1803 N N . ASN D 2 52 ? 30.474 41.825 22.262 1.00 18.35 197 ASN D N 1
ATOM 1804 C CA . ASN D 2 52 ? 29.021 42.026 22.312 1.00 19.57 197 ASN D CA 1
ATOM 1805 C C . ASN D 2 52 ? 28.642 43.442 22.758 1.00 17.95 197 ASN D C 1
ATOM 1806 O O . ASN D 2 52 ? 27.456 43.799 22.714 1.00 17.71 197 ASN D O 1
ATOM 1811 N N . LYS D 2 53 ? 29.627 44.182 23.179 1.00 15.62 198 LYS D N 1
ATOM 1812 C CA . LYS D 2 53 ? 29.407 45.562 23.645 1.00 15.12 198 LYS D CA 1
ATOM 1813 C C . LYS D 2 53 ? 29.121 46.513 22.487 1.00 14.92 198 LYS D C 1
ATOM 1814 O O . LYS D 2 53 ? 29.911 46.563 21.516 1.00 13.47 198 LYS D O 1
ATOM 1820 N N . ASP D 2 54 ? 28.038 47.253 22.602 1.00 13.94 199 ASP D N 1
ATOM 1821 C CA . ASP D 2 54 ? 27.603 48.299 21.679 1.00 12.19 199 ASP D CA 1
ATOM 1822 C C . ASP D 2 54 ? 28.332 49.557 22.202 1.00 11.65 199 ASP D C 1
ATOM 1823 O O . ASP D 2 54 ? 27.980 50.074 23.258 1.00 11.54 199 ASP D O 1
ATOM 1828 N N . VAL D 2 55 ? 29.319 50.003 21.451 1.00 10.49 200 VAL D N 1
ATOM 1829 C CA . VAL D 2 55 ? 30.102 51.147 21.858 1.00 11.04 200 VAL D CA 1
ATOM 1830 C C . VAL D 2 55 ? 29.721 52.495 21.306 1.00 9.34 200 VAL D C 1
ATOM 1831 O O . VAL D 2 55 ? 29.567 53.488 22.033 1.00 10.32 200 VAL D O 1
ATOM 1835 N N . TYR D 2 56 ? 29.679 52.569 19.979 1.00 11.13 201 TYR D N 1
ATOM 1836 C CA . TYR D 2 56 ? 29.455 53.876 19.312 1.00 10.06 201 TYR D CA 1
ATOM 1837 C C . TYR D 2 56 ? 28.535 53.762 18.131 1.00 11.56 201 TYR D C 1
ATOM 1838 O O . TYR D 2 56 ? 28.638 52.760 17.404 1.00 11.54 201 TYR D O 1
ATOM 1847 N N . MET D 2 57 ? 27.647 54.740 17.972 1.00 9.54 202 MET D N 1
ATOM 1848 C CA . MET D 2 57 ? 26.738 54.707 16.813 1.00 9.32 202 MET D CA 1
ATOM 1849 C C . MET D 2 57 ? 27.118 55.804 15.837 1.00 9.28 202 MET D C 1
ATOM 1850 O O . MET D 2 57 ? 27.315 56.983 16.218 1.00 11.13 202 MET D O 1
ATOM 1855 N N . ILE D 2 58 ? 27.086 55.426 14.542 1.00 8.97 203 ILE D N 1
ATOM 1856 C CA . ILE D 2 58 ? 27.380 56.420 13.504 1.00 7.98 203 ILE D CA 1
ATOM 1857 C C . ILE D 2 58 ? 26.459 56.354 12.296 1.00 6.20 203 ILE D C 1
ATOM 1858 O O . ILE D 2 58 ? 26.216 55.267 11.747 1.00 9.45 203 ILE D O 1
ATOM 1863 N N . LYS D 2 59 ? 25.935 57.524 11.905 1.00 7.80 204 LYS D N 1
ATOM 1864 C CA . LYS D 2 59 ? 25.176 57.619 10.642 1.00 8.97 204 LYS D CA 1
ATOM 1865 C C . LYS D 2 59 ? 26.224 58.109 9.594 1.00 8.46 204 LYS D C 1
ATOM 1866 O O . LYS D 2 59 ? 26.759 59.210 9.829 1.00 9.91 204 LYS D O 1
ATOM 1872 N N . PHE D 2 60 ? 26.542 57.300 8.601 1.00 9.22 205 PHE D N 1
ATOM 1873 C CA . PHE D 2 60 ? 27.482 57.622 7.518 1.00 9.94 205 PHE D CA 1
ATOM 1874 C C . PHE D 2 60 ? 26.644 58.104 6.318 1.00 10.65 205 PHE D C 1
ATOM 1875 O O . PHE D 2 60 ? 25.726 57.368 5.918 1.00 8.36 205 PHE D O 1
ATOM 1883 N N . SER D 2 61 ? 26.926 59.292 5.835 1.00 11.65 206 SER D N 1
ATOM 1884 C CA . SER D 2 61 ? 26.179 59.902 4.722 1.00 13.54 206 SER D CA 1
ATOM 1885 C C . SER D 2 61 ? 27.132 60.345 3.613 1.00 14.26 206 SER D C 1
ATOM 1886 O O . SER D 2 61 ? 28.112 61.058 3.849 1.00 13.71 206 SER D O 1
ATOM 1889 N N . LEU D 2 62 ? 26.803 59.888 2.420 1.00 16.22 207 LEU D N 1
ATOM 1890 C CA . LEU D 2 62 ? 27.612 60.250 1.210 1.00 16.73 207 LEU D CA 1
ATOM 1891 C C . LEU D 2 62 ? 26.567 60.810 0.220 1.00 17.23 207 LEU D C 1
ATOM 1892 O O . LEU D 2 62 ? 25.766 60.017 -0.297 1.00 16.79 207 LEU D O 1
ATOM 1897 N N . ALA D 2 63 ? 26.547 62.101 0.064 1.00 20.39 208 ALA D N 1
ATOM 1898 C CA . ALA D 2 63 ? 25.543 62.726 -0.823 1.00 23.73 208 ALA D CA 1
ATOM 1899 C C . ALA D 2 63 ? 26.197 63.828 -1.652 1.00 26.20 208 ALA D C 1
ATOM 1900 O O . ALA D 2 63 ? 27.369 64.177 -1.429 1.00 26.40 208 ALA D O 1
ATOM 1902 N N . GLY D 2 64 ? 25.396 64.339 -2.574 1.00 28.84 209 GLY D N 1
ATOM 1903 C CA . GLY D 2 64 ? 25.800 65.385 -3.508 1.00 32.19 209 GLY D CA 1
ATOM 1904 C C . GLY D 2 64 ? 26.364 66.577 -2.755 1.00 34.86 209 GLY D C 1
ATOM 1905 O O . GLY D 2 64 ? 27.448 67.096 -3.070 1.00 35.64 209 GLY D O 1
ATOM 1906 N N . GLY D 2 65 ? 25.616 66.992 -1.750 1.00 37.30 210 GLY D N 1
ATOM 1907 C CA . GLY D 2 65 ? 26.023 68.140 -0.931 1.00 40.64 210 GLY D CA 1
ATOM 1908 C C . GLY D 2 65 ? 27.313 67.913 -0.157 1.00 42.39 210 GLY D C 1
ATOM 1909 O O . GLY D 2 65 ? 27.533 66.854 0.469 1.00 43.77 210 GLY D O 1
ATOM 1910 N N . SER D 2 66 ? 28.155 68.940 -0.178 1.00 42.96 211 SER D N 1
ATOM 1911 C CA . SER D 2 66 ? 29.429 68.904 0.554 1.00 43.37 211 SER D CA 1
ATOM 1912 C C . SER D 2 66 ? 29.190 69.311 2.022 1.00 42.74 211 SER D C 1
ATOM 1913 O O . SER D 2 66 ? 30.111 69.198 2.852 1.00 42.21 211 SER D O 1
ATOM 1916 N N . ASN D 2 67 ? 28.002 69.826 2.283 1.00 40.97 212 ASN D N 1
ATOM 1917 C CA . ASN D 2 67 ? 27.596 70.291 3.615 1.00 38.89 212 ASN D CA 1
ATOM 1918 C C . ASN D 2 67 ? 27.150 69.163 4.549 1.00 35.74 212 ASN D C 1
ATOM 1919 O O . ASN D 2 67 ? 26.693 68.086 4.150 1.00 33.96 212 ASN D O 1
ATOM 1924 N N . ASP D 2 68 ? 27.268 69.467 5.829 1.00 33.00 213 ASP D N 1
ATOM 1925 C CA . ASP D 2 68 ? 26.905 68.569 6.940 1.00 30.32 213 ASP D CA 1
ATOM 1926 C C . ASP D 2 68 ? 25.402 68.265 6.924 1.00 28.65 213 ASP D C 1
ATOM 1927 O O . ASP D 2 68 ? 24.584 69.186 7.065 1.00 29.90 213 ASP D O 1
ATOM 1932 N N . PRO D 2 69 ? 25.091 66.990 6.811 1.00 27.12 214 PRO D N 1
ATOM 1933 C CA . PRO D 2 69 ? 23.703 66.538 6.775 1.00 26.68 214 PRO D CA 1
ATOM 1934 C C . PRO D 2 69 ? 23.018 66.768 8.118 1.00 27.24 214 PRO D C 1
ATOM 1935 O O . PRO D 2 69 ? 21.784 66.828 8.137 1.00 27.84 214 PRO D O 1
ATOM 1939 N N . GLY D 2 70 ? 23.810 66.845 9.165 1.00 26.60 215 GLY D N 1
ATOM 1940 C CA . GLY D 2 70 ? 23.402 67.026 10.553 1.00 25.71 215 GLY D CA 1
ATOM 1941 C C . GLY D 2 70 ? 22.421 65.917 10.943 1.00 25.20 215 GLY D C 1
ATOM 1942 O O . GLY D 2 70 ? 22.524 64.760 10.534 1.00 25.94 215 GLY D O 1
ATOM 1943 N N . GLY D 2 71 ? 21.452 66.324 11.750 1.00 24.79 216 GLY D N 1
ATOM 1944 C CA . GLY D 2 71 ? 20.447 65.324 12.198 1.00 24.20 216 GLY D CA 1
ATOM 1945 C C . GLY D 2 71 ? 21.060 64.476 13.293 1.00 22.91 216 GLY D C 1
ATOM 1946 O O . GLY D 2 71 ? 22.073 64.838 13.934 1.00 23.31 216 GLY D O 1
ATOM 1947 N N . SER D 2 72 ? 20.445 63.316 13.487 1.00 21.83 217 SER D N 1
ATOM 1948 C CA . SER D 2 72 ? 20.906 62.398 14.540 1.00 19.33 217 SER D CA 1
ATOM 1949 C C . SER D 2 72 ? 21.635 61.198 13.980 1.00 17.70 217 SER D C 1
ATOM 1950 O O . SER D 2 72 ? 21.394 60.864 12.818 1.00 16.69 217 SER D O 1
ATOM 1953 N N . PRO D 2 73 ? 22.417 60.563 14.825 1.00 16.03 218 PRO D N 1
ATOM 1954 C CA . PRO D 2 73 ? 23.108 59.332 14.425 1.00 14.17 218 PRO D CA 1
ATOM 1955 C C . PRO D 2 73 ? 22.046 58.234 14.356 1.00 13.17 218 PRO D C 1
ATOM 1956 O O . PRO D 2 73 ? 20.962 58.439 14.953 1.00 13.16 218 PRO D O 1
ATOM 1960 N N . CYS D 2 74 ? 22.370 57.155 13.708 1.00 10.59 219 CYS D N 1
ATOM 1961 C CA . CYS D 2 74 ? 21.438 55.998 13.698 1.00 11.07 219 CYS D CA 1
ATOM 1962 C C . CYS D 2 74 ? 22.363 54.812 13.939 1.00 9.92 219 CYS D C 1
ATOM 1963 O O . CYS D 2 74 ? 23.575 54.977 13.814 1.00 12.74 219 CYS D O 1
ATOM 1966 N N . SER D 2 75 ? 21.835 53.626 14.250 1.00 9.17 220 SER D N 1
ATOM 1967 C CA . SER D 2 75 ? 22.633 52.503 14.605 1.00 9.56 220 SER D CA 1
ATOM 1968 C C . SER D 2 75 ? 22.215 51.161 14.068 1.00 8.25 220 SER D C 1
ATOM 1969 O O . SER D 2 75 ? 21.230 51.030 13.358 1.00 10.31 220 SER D O 1
ATOM 1972 N N . ASP D 2 76 ? 23.020 50.211 14.423 1.00 11.34 221 ASP D N 1
ATOM 1973 C CA . ASP D 2 76 ? 22.813 48.788 14.089 1.00 12.36 221 ASP D CA 1
ATOM 1974 C C . ASP D 2 76 ? 23.434 48.010 15.240 1.00 13.66 221 ASP D C 1
ATOM 1975 O O . ASP D 2 76 ? 24.436 47.343 15.056 1.00 14.26 221 ASP D O 1
ATOM 1980 N N . ASP D 2 77 ? 22.747 48.052 16.396 1.00 15.40 222 ASP D N 1
ATOM 1981 C CA . ASP D 2 77 ? 23.231 47.383 17.616 1.00 14.85 222 ASP D CA 1
ATOM 1982 C C . ASP D 2 77 ? 23.430 45.896 17.604 1.00 15.54 222 ASP D C 1
ATOM 1983 O O . ASP D 2 77 ? 22.764 45.136 16.862 1.00 15.89 222 ASP D O 1
#

Nearest PDB structures (foldseek):
  1kvd-assembly1_B  TM=1.013E+00  e=3.677E-15  Millerozyma farinosa
  2crq-assembly1_A  TM=3.320E-01  e=7.108E+00  Mus musculus
  6p8g-assembly1_B  TM=2.941E-01  e=8.073E+00  Homo sapiens
  1kvd-assembly1_A  TM=1.011E+00  e=4.464E-11  Millerozyma farinosa
  1kvd-assembly1_A  TM=1.016E+00  e=1.911E-11  Millerozyma farinosa

GO terms:
  GO:0097351 toxin sequestering activity (F, EXP)
  GO:0090729 toxin activity (F, IDA)
  GO:0005576 extracellular region (C, IDA)
  GO:0032991 protein-containing complex (C, IDA)
  GO:0031640 killing of cells of another organism (P, IDA)